Protein AF-A0A380GYW7-F1 (afdb_monomer)

Solvent-accessible surface area (backbone atoms only — not comparable to full-atom values): 17095 Å² total; per-residue (Å²): 117,45,74,49,70,51,64,34,35,37,28,71,47,100,88,40,72,48,75,42,50,50,48,66,70,62,35,40,54,53,39,39,70,76,42,80,70,45,43,61,26,51,52,51,45,45,56,54,40,48,53,44,42,53,50,44,40,65,69,56,67,75,51,85,74,90,47,73,64,68,61,74,30,74,66,47,50,54,54,52,61,71,52,54,45,87,44,32,31,49,62,55,48,55,75,38,41,95,41,73,70,60,46,48,58,57,47,51,48,31,47,79,74,27,42,56,44,78,75,30,43,32,65,52,52,38,52,45,41,45,47,58,74,76,50,48,66,49,46,74,73,42,74,63,35,54,55,50,53,52,54,50,52,37,47,77,72,70,52,87,83,79,76,98,59,59,72,59,30,46,37,62,39,84,88,78,72,39,59,48,26,38,25,38,82,89,43,81,48,76,39,93,68,78,85,84,85,63,60,64,68,56,38,51,70,58,25,39,42,90,94,61,54,50,80,94,55,45,69,76,56,52,75,65,51,90,72,61,55,84,81,92,84,80,91,80,88,70,91,56,74,48,59,90,82,48,51,46,31,32,39,39,50,21,89,52,45,71,58,31,53,54,29,47,78,66,77,38,88,54,97,53,56,60,44,79,47,76,35,61,43,53,80,38,60,88,74,46,79,92,70

Structure (mmCIF, N/CA/C/O backbone):
data_AF-A0A380GYW7-F1
#
_entry.id   AF-A0A380GYW7-F1
#
loop_
_atom_site.group_PDB
_atom_site.id
_atom_site.type_symbol
_atom_site.label_atom_id
_atom_site.label_alt_id
_atom_site.label_comp_id
_atom_site.label_asym_id
_atom_site.label_entity_id
_atom_site.label_seq_id
_atom_site.pdbx_PDB_ins_code
_atom_site.Cartn_x
_atom_site.Cartn_y
_atom_site.Cartn_z
_atom_site.occupancy
_atom_site.B_iso_or_equiv
_atom_site.auth_seq_id
_atom_site.auth_comp_id
_atom_site.auth_asym_id
_atom_site.auth_atom_id
_atom_site.pdbx_PDB_model_num
ATOM 1 N N . MET A 1 1 ? -17.315 5.547 -7.162 1.00 84.81 1 MET A N 1
ATOM 2 C CA . MET A 1 1 ? -16.756 5.117 -5.863 1.00 84.81 1 MET A CA 1
ATOM 3 C C . MET A 1 1 ? -17.681 5.649 -4.793 1.00 84.81 1 MET A C 1
ATOM 5 O O . MET A 1 1 ? -18.200 6.740 -4.993 1.00 84.81 1 MET A O 1
ATOM 9 N N . ASN A 1 2 ? -17.912 4.900 -3.719 1.00 88.00 2 ASN A N 1
ATOM 10 C CA . ASN A 1 2 ? -18.808 5.324 -2.644 1.00 88.00 2 ASN A CA 1
ATOM 11 C C . ASN A 1 2 ? -17.984 5.532 -1.377 1.00 88.00 2 ASN A C 1
ATOM 13 O O . ASN A 1 2 ? -17.264 4.619 -0.975 1.00 88.00 2 ASN A O 1
ATOM 17 N N . GLN A 1 3 ? -18.066 6.716 -0.775 1.00 90.44 3 GLN A N 1
ATOM 18 C CA . GLN A 1 3 ? -17.411 6.974 0.503 1.00 90.44 3 GLN A CA 1
ATOM 19 C C . GLN A 1 3 ? -18.107 6.173 1.605 1.00 90.44 3 GLN A C 1
ATOM 21 O O . GLN A 1 3 ? -19.337 6.087 1.648 1.00 90.44 3 GLN A O 1
ATOM 26 N N . LEU A 1 4 ? -17.317 5.556 2.475 1.00 91.75 4 LEU A N 1
ATOM 27 C CA . LEU A 1 4 ? -17.822 4.830 3.627 1.00 91.75 4 LEU A CA 1
ATOM 28 C C . LEU A 1 4 ? -18.211 5.816 4.728 1.00 91.75 4 LEU A C 1
ATOM 30 O O . LEU A 1 4 ? -17.523 6.804 4.957 1.00 91.75 4 LEU A O 1
ATOM 34 N N . ARG A 1 5 ? -19.289 5.520 5.458 1.00 90.94 5 ARG A N 1
ATOM 35 C CA . ARG A 1 5 ? -19.654 6.283 6.665 1.00 90.94 5 ARG A CA 1
ATOM 36 C C . ARG A 1 5 ? -18.706 6.004 7.837 1.00 90.94 5 ARG A C 1
ATOM 38 O O . ARG A 1 5 ? -18.467 6.876 8.666 1.00 90.94 5 ARG A O 1
ATOM 45 N N . TYR A 1 6 ? -18.191 4.783 7.905 1.00 92.12 6 TYR A N 1
ATOM 46 C CA . TYR A 1 6 ? -17.312 4.308 8.966 1.00 92.12 6 TYR A CA 1
ATOM 47 C C . TYR A 1 6 ? -16.060 3.710 8.345 1.00 92.12 6 TYR A C 1
ATOM 49 O O . TYR A 1 6 ? -16.147 3.015 7.331 1.00 92.12 6 TYR A O 1
ATOM 57 N N . ILE A 1 7 ? -14.923 3.971 8.974 1.00 90.81 7 ILE A N 1
ATOM 58 C CA . ILE A 1 7 ? -13.611 3.559 8.491 1.00 90.81 7 ILE A CA 1
ATOM 59 C C . ILE A 1 7 ? -13.426 2.058 8.734 1.00 90.81 7 ILE A C 1
ATOM 61 O O . ILE A 1 7 ? -13.243 1.289 7.793 1.00 90.81 7 ILE A O 1
ATOM 65 N N . TYR A 1 8 ? -13.561 1.635 9.993 1.00 91.88 8 TYR A N 1
ATOM 66 C CA . TYR A 1 8 ? -13.477 0.243 10.434 1.00 91.88 8 TYR A CA 1
ATOM 67 C C . TYR A 1 8 ? -14.095 0.057 11.828 1.00 91.88 8 TYR A C 1
ATOM 69 O O . TYR A 1 8 ? -14.284 1.021 12.578 1.00 91.88 8 TYR A O 1
ATOM 77 N N . ASP A 1 9 ? -14.373 -1.198 12.187 1.00 94.00 9 ASP A N 1
ATOM 78 C CA . ASP A 1 9 ? -14.587 -1.603 13.581 1.00 94.00 9 ASP A CA 1
ATOM 79 C C . ASP A 1 9 ? -13.256 -2.063 14.197 1.00 94.00 9 ASP A C 1
ATOM 81 O O . ASP A 1 9 ? -12.512 -2.835 13.593 1.00 94.00 9 ASP A O 1
ATOM 85 N N . VAL A 1 10 ? -12.968 -1.609 15.414 1.00 93.81 10 VAL A N 1
ATOM 86 C CA . VAL A 1 10 ? -11.807 -2.013 16.215 1.00 93.81 10 VAL A CA 1
ATOM 87 C C . VAL A 1 10 ? -12.254 -2.824 17.410 1.00 93.81 10 VAL A C 1
ATOM 89 O O . VAL A 1 10 ? -13.182 -2.429 18.110 1.00 93.81 10 VAL A O 1
ATOM 92 N N . TYR A 1 11 ? -11.541 -3.910 17.680 1.00 94.06 11 TYR A N 1
ATOM 93 C CA . TYR A 1 11 ? -11.745 -4.783 18.823 1.00 94.06 11 TYR A CA 1
ATOM 94 C C . TYR A 1 11 ? -10.482 -4.767 19.688 1.00 94.06 11 TYR A C 1
ATOM 96 O O . TYR A 1 11 ? -9.432 -5.255 19.271 1.00 94.06 11 TYR A O 1
ATOM 104 N N . PHE A 1 12 ? -10.579 -4.206 20.893 1.00 90.75 12 PHE A N 1
ATOM 105 C CA . PHE A 1 12 ? -9.506 -4.230 21.901 1.00 90.75 12 PHE A CA 1
ATOM 106 C C . PHE A 1 12 ? -9.585 -5.475 22.802 1.00 90.75 12 PHE A C 1
ATOM 108 O O . PHE A 1 12 ? -8.655 -5.788 23.539 1.00 90.75 12 PHE A O 1
ATOM 115 N N . GLY A 1 13 ? -10.708 -6.189 22.734 1.00 87.75 13 GLY A N 1
ATOM 116 C CA . GLY A 1 13 ? -10.999 -7.421 23.452 1.00 87.75 13 GLY A CA 1
ATOM 117 C C . GLY A 1 13 ? -12.360 -7.971 23.020 1.00 87.75 13 GLY A C 1
ATOM 118 O O . GLY A 1 13 ? -13.074 -7.345 22.239 1.00 87.75 13 GLY A O 1
ATOM 119 N N . LYS A 1 14 ? -12.754 -9.141 23.540 1.00 83.06 14 LYS A N 1
ATOM 120 C CA . LYS A 1 14 ? -13.951 -9.879 23.079 1.00 83.06 14 LYS A CA 1
ATOM 121 C C . LYS A 1 14 ? -15.250 -9.057 23.091 1.00 83.06 14 LYS A C 1
ATOM 123 O O . LYS A 1 14 ? -16.074 -9.221 22.201 1.00 83.06 14 LYS A O 1
ATOM 128 N N . ASN A 1 15 ? -15.414 -8.184 24.084 1.00 85.31 15 ASN A N 1
ATOM 129 C CA . ASN A 1 15 ? -16.600 -7.337 24.257 1.00 85.31 15 ASN A CA 1
ATOM 130 C C . ASN A 1 15 ? -16.248 -5.840 24.247 1.00 85.31 15 ASN A C 1
ATOM 132 O O . ASN A 1 15 ? -17.027 -5.023 24.728 1.00 85.31 15 ASN A O 1
ATOM 136 N N . ASP A 1 16 ? -15.062 -5.487 23.749 1.00 90.31 16 ASP A N 1
ATOM 137 C CA . ASP A 1 16 ? -14.557 -4.116 23.729 1.00 90.31 16 ASP A CA 1
ATOM 138 C C . ASP A 1 16 ? -14.376 -3.689 22.277 1.00 90.31 16 ASP A C 1
ATOM 140 O O . ASP A 1 16 ? -13.343 -3.957 21.655 1.00 90.31 16 ASP A O 1
ATOM 144 N N . LYS A 1 17 ? -15.447 -3.110 21.728 1.00 91.94 17 LYS A N 1
ATOM 145 C CA . LYS A 1 17 ? -15.542 -2.699 20.332 1.00 91.94 17 LYS A CA 1
ATOM 146 C C . LYS A 1 17 ? -15.711 -1.193 20.231 1.00 91.94 17 LYS A C 1
ATOM 148 O O . LYS A 1 17 ? -16.571 -0.618 20.893 1.00 91.94 17 LYS A O 1
ATOM 153 N N . MET A 1 18 ? -14.985 -0.588 19.301 1.00 92.19 18 MET A N 1
ATOM 154 C CA . MET A 1 18 ? -15.166 0.798 18.903 1.00 92.19 18 MET A CA 1
ATOM 155 C C . MET A 1 18 ? -15.333 0.890 17.388 1.00 92.19 18 MET A C 1
ATOM 157 O O . MET A 1 18 ? -14.532 0.355 16.628 1.00 92.19 18 MET A O 1
ATOM 161 N N . ARG A 1 19 ? -16.374 1.592 16.944 1.00 92.94 19 ARG A N 1
ATOM 162 C CA . ARG A 1 19 ? -16.610 1.885 15.530 1.00 92.94 19 ARG A CA 1
ATOM 163 C C . ARG A 1 19 ? -16.037 3.252 15.207 1.00 92.94 19 ARG A C 1
ATOM 165 O O . ARG A 1 19 ? -16.452 4.212 15.839 1.00 92.94 19 ARG A O 1
ATOM 172 N N . VAL A 1 20 ? -15.127 3.353 14.243 1.00 92.25 20 VAL A N 1
ATOM 173 C CA . VAL A 1 20 ? -14.496 4.634 13.889 1.00 92.25 20 VAL A CA 1
ATOM 174 C C . VAL A 1 20 ? -15.299 5.318 12.777 1.00 92.25 20 VAL A C 1
ATOM 176 O O . VAL A 1 20 ? -15.346 4.791 11.661 1.00 92.25 20 VAL A O 1
ATOM 179 N N . PRO A 1 21 ? -15.969 6.453 13.043 1.00 92.50 21 PRO A N 1
ATOM 180 C CA . PRO A 1 21 ? -16.722 7.188 12.038 1.00 92.50 21 PRO A CA 1
ATOM 181 C C . PRO A 1 21 ? -15.811 8.070 11.189 1.00 92.50 21 PRO A C 1
ATOM 183 O O . PRO A 1 21 ? -14.737 8.485 11.617 1.00 92.50 21 PRO A O 1
ATOM 186 N N . MET A 1 22 ? -16.287 8.376 9.984 1.00 89.38 22 MET A N 1
ATOM 187 C CA . MET A 1 22 ? -15.716 9.430 9.145 1.00 89.38 22 MET A CA 1
ATOM 188 C C . MET A 1 22 ? -16.147 10.831 9.585 1.00 89.38 22 MET A C 1
ATOM 190 O O . MET A 1 22 ? -15.455 11.808 9.312 1.00 89.38 22 MET A O 1
ATOM 194 N N . ASP A 1 23 ? -17.315 10.944 10.217 1.00 90.62 23 ASP A N 1
ATOM 195 C CA . ASP A 1 23 ? -17.838 12.224 10.674 1.00 90.62 23 ASP A CA 1
ATOM 196 C C . ASP A 1 23 ? -17.055 12.719 11.897 1.00 90.62 23 ASP A C 1
ATOM 198 O O . ASP A 1 23 ? -16.932 12.011 12.898 1.00 90.62 23 ASP A O 1
ATOM 202 N N . LEU A 1 24 ? -16.522 13.941 11.818 1.00 86.69 24 LEU A N 1
ATOM 203 C CA . LEU A 1 24 ? -15.674 14.505 12.871 1.00 86.69 24 LEU A CA 1
ATOM 204 C C . LEU A 1 24 ? -16.437 14.768 14.175 1.00 86.69 24 LEU A C 1
ATOM 206 O O . LEU A 1 24 ? -15.828 14.703 15.243 1.00 86.69 24 LEU A O 1
ATOM 210 N N . ALA A 1 25 ? -17.742 15.051 14.114 1.00 90.31 25 ALA A N 1
ATOM 211 C CA . ALA A 1 25 ? -18.548 15.267 15.311 1.00 90.31 25 ALA A CA 1
ATOM 212 C C . ALA A 1 25 ? -18.852 13.935 16.013 1.00 90.31 25 ALA A C 1
ATOM 214 O O . ALA A 1 25 ? -18.720 13.847 17.235 1.00 90.31 25 ALA A O 1
ATOM 215 N N . GLU A 1 26 ? -19.181 12.879 15.258 1.00 93.12 26 GLU A N 1
ATOM 216 C CA . GLU A 1 26 ? -19.281 11.514 15.796 1.00 93.12 26 GLU A CA 1
ATOM 217 C C . GLU A 1 26 ? -17.923 11.050 16.363 1.00 93.12 26 GLU A C 1
ATOM 219 O O . GLU A 1 26 ? -17.866 10.478 17.454 1.00 93.12 26 GLU A O 1
ATOM 224 N N . LEU A 1 27 ? -16.813 11.339 15.669 1.00 91.19 27 LEU A N 1
ATOM 225 C CA . LEU A 1 27 ? -15.467 10.978 16.121 1.00 91.19 27 LEU A CA 1
ATOM 226 C C . LEU A 1 27 ? -15.107 11.678 17.433 1.00 91.19 27 LEU A C 1
ATOM 228 O O . LEU A 1 27 ? -14.613 11.030 18.351 1.00 91.19 27 LEU A O 1
ATOM 232 N N . GLN A 1 28 ? -15.395 12.977 17.548 1.00 91.94 28 GLN A N 1
ATOM 233 C CA . GLN A 1 28 ? -15.217 13.730 18.789 1.00 91.94 28 GLN A CA 1
ATOM 234 C C . GLN A 1 28 ? -15.969 13.071 19.951 1.00 91.94 28 GLN A C 1
ATOM 236 O O . GLN A 1 28 ? -15.390 12.875 21.016 1.00 91.94 28 GLN A O 1
ATOM 241 N N . GLN A 1 29 ? -17.239 12.703 19.762 1.00 93.25 29 GLN A N 1
ATOM 242 C CA . GLN A 1 29 ? -18.026 12.056 20.818 1.00 93.25 29 GLN A CA 1
ATOM 243 C C . GLN A 1 29 ? -17.393 10.738 21.276 1.00 93.25 29 GLN A C 1
ATOM 245 O O . GLN A 1 29 ? -17.353 10.455 22.472 1.00 93.25 29 GLN A O 1
ATOM 250 N N . ILE A 1 30 ? -16.861 9.952 20.338 1.00 91.94 30 ILE A N 1
ATOM 251 C CA . ILE A 1 30 ? -16.177 8.696 20.652 1.00 91.94 30 ILE A CA 1
ATOM 252 C C . ILE A 1 30 ? -14.877 8.950 21.414 1.00 91.94 30 ILE A C 1
ATOM 254 O O . ILE A 1 30 ? -14.640 8.288 22.423 1.00 91.94 30 ILE A O 1
ATOM 258 N N . LEU A 1 31 ? -14.063 9.916 20.984 1.00 92.19 31 LEU A N 1
ATOM 259 C CA . LEU A 1 31 ? -12.813 10.263 21.665 1.00 92.19 31 LEU A CA 1
ATOM 260 C C . LEU A 1 31 ? -13.072 10.726 23.105 1.00 92.19 31 LEU A C 1
ATOM 262 O O . LEU A 1 31 ? -12.463 10.186 24.024 1.00 92.19 31 LEU A O 1
ATOM 266 N N . GLU A 1 32 ? -14.031 11.633 23.317 1.00 92.62 32 GLU A N 1
ATOM 267 C CA . GLU A 1 32 ? -14.414 12.096 24.662 1.00 92.62 32 GLU A CA 1
ATOM 268 C C . GLU A 1 32 ? -15.025 10.983 25.529 1.00 92.62 32 GLU A C 1
ATOM 270 O O . GLU A 1 32 ? -14.923 11.026 26.754 1.00 92.62 32 GLU A O 1
ATOM 275 N N . SER A 1 33 ? -15.657 9.973 24.917 1.00 91.44 33 SER A N 1
ATOM 276 C CA . SER A 1 33 ? -16.177 8.807 25.647 1.00 91.44 33 SER A CA 1
ATOM 277 C C . SER A 1 33 ? -15.082 7.847 26.122 1.00 91.44 33 SER A C 1
ATOM 279 O O . SER A 1 33 ? -15.305 7.099 27.074 1.00 91.44 33 SER A O 1
ATOM 281 N N . ILE A 1 34 ? -13.912 7.855 25.469 1.00 90.38 34 ILE A N 1
ATOM 282 C CA . ILE A 1 34 ? -12.739 7.088 25.905 1.00 90.38 34 ILE A CA 1
ATOM 283 C C . ILE A 1 34 ? -12.085 7.798 27.086 1.00 90.38 34 ILE A C 1
ATOM 285 O O . ILE A 1 34 ? -11.858 7.179 28.125 1.00 90.38 34 ILE A O 1
ATOM 289 N N . GLU A 1 35 ? -11.780 9.082 26.914 1.00 90.19 35 GLU A N 1
ATOM 290 C CA . GLU A 1 35 ? -11.173 9.926 27.933 1.00 90.19 35 GLU A CA 1
ATOM 291 C C . GLU A 1 35 ? -11.500 11.400 27.655 1.00 90.19 35 GLU A C 1
ATOM 293 O O . GLU A 1 35 ? -11.408 11.888 26.527 1.00 90.19 35 GLU A O 1
ATOM 298 N N . LEU A 1 36 ? -11.905 12.119 28.704 1.00 88.50 36 LEU A N 1
ATOM 299 C CA . LEU A 1 36 ? -12.290 13.522 28.585 1.00 88.50 36 LEU A CA 1
ATOM 300 C C . LEU A 1 36 ? -11.080 14.391 28.221 1.00 88.50 36 LEU A C 1
ATOM 302 O O . LEU A 1 36 ? -10.036 14.331 28.866 1.00 88.50 36 LEU A O 1
ATOM 306 N N . GLY A 1 37 ? -11.250 15.256 27.224 1.00 85.56 37 GLY A N 1
ATOM 307 C CA . GLY A 1 37 ? -10.230 16.187 26.747 1.00 85.56 37 GLY A CA 1
ATOM 308 C C . GLY A 1 37 ? -9.314 15.628 25.657 1.00 85.56 37 GLY A C 1
ATOM 309 O O . GLY A 1 37 ? -8.511 16.386 25.099 1.00 85.56 37 GLY A O 1
ATOM 310 N N . THR A 1 38 ? -9.435 14.348 25.284 1.00 88.12 38 THR A N 1
ATOM 311 C CA . THR A 1 38 ? -8.549 13.760 24.271 1.00 88.12 38 THR A CA 1
ATOM 312 C C . THR A 1 38 ? -8.800 14.294 22.861 1.00 88.12 38 THR A C 1
ATOM 314 O O . THR A 1 38 ? -7.878 14.303 22.039 1.00 88.12 38 THR A O 1
ATOM 317 N N . THR A 1 39 ? -9.993 14.829 22.570 1.00 90.94 39 THR A N 1
ATOM 318 C CA . THR A 1 39 ? -10.280 15.435 21.258 1.00 90.94 39 THR A CA 1
ATOM 319 C C . THR A 1 39 ? -9.291 16.542 20.924 1.00 90.94 39 THR A C 1
ATOM 321 O O . THR A 1 39 ? -8.828 16.631 19.788 1.00 90.94 39 THR A O 1
ATOM 324 N N . HIS A 1 40 ? -8.921 17.376 21.900 1.00 90.38 40 HIS A N 1
ATOM 325 C CA . HIS A 1 40 ? -7.986 18.473 21.659 1.00 90.38 40 HIS A CA 1
ATOM 326 C C . HIS A 1 40 ? -6.619 17.958 21.190 1.00 90.38 40 HIS A C 1
ATOM 328 O O . HIS A 1 40 ? -6.074 18.455 20.201 1.00 90.38 40 HIS A O 1
ATOM 334 N N . GLY A 1 41 ? -6.077 16.949 21.879 1.00 90.00 41 GLY A N 1
ATOM 335 C CA . GLY A 1 41 ? -4.806 16.318 21.523 1.00 90.00 41 GLY A CA 1
ATOM 336 C C . GLY A 1 41 ? -4.855 15.687 20.134 1.00 90.00 41 GLY A C 1
ATOM 337 O O . GLY A 1 41 ? -4.016 15.977 19.281 1.00 90.00 41 GLY A O 1
ATOM 338 N N . PHE A 1 42 ? -5.908 14.917 19.864 1.00 89.62 42 PHE A N 1
ATOM 339 C CA . PHE A 1 42 ? -6.114 14.251 18.581 1.00 89.62 42 PHE A CA 1
ATOM 340 C C . PHE A 1 42 ? -6.248 15.233 17.405 1.00 89.62 42 PHE A C 1
ATOM 342 O O . PHE A 1 42 ? -5.593 15.077 16.375 1.00 89.62 42 PHE A O 1
ATOM 349 N N . MET A 1 43 ? -7.045 16.293 17.556 1.00 90.38 43 MET A N 1
ATOM 350 C CA . MET A 1 43 ? -7.210 17.315 16.515 1.00 90.38 43 MET A CA 1
ATOM 351 C C . MET A 1 43 ? -5.934 18.140 16.311 1.00 90.38 43 MET A C 1
ATOM 353 O O . MET A 1 43 ? -5.612 18.522 15.182 1.00 90.38 43 MET A O 1
ATOM 357 N N . SER A 1 44 ? -5.176 18.385 17.384 1.00 90.19 44 SER A N 1
ATOM 358 C CA . SER A 1 44 ? -3.867 19.041 17.302 1.00 90.19 44 SER A CA 1
ATOM 359 C C . SER A 1 44 ? -2.869 18.193 16.514 1.00 90.19 44 SER A C 1
ATOM 361 O O . SER A 1 44 ? -2.176 18.730 15.647 1.00 90.19 44 SER A O 1
ATOM 363 N N . PHE A 1 45 ? -2.855 16.877 16.750 1.00 88.62 45 PHE A N 1
ATOM 364 C CA . PHE A 1 45 ? -2.069 15.920 15.974 1.00 88.62 45 PHE A CA 1
ATOM 365 C C . PHE A 1 45 ? -2.446 15.967 14.488 1.00 88.62 45 PHE A C 1
ATOM 367 O O . PHE A 1 45 ? -1.581 16.210 13.649 1.00 88.62 45 PHE A O 1
ATOM 374 N N . LEU A 1 46 ? -3.735 15.828 14.150 1.00 88.94 46 LEU A N 1
ATOM 375 C CA . LEU A 1 46 ? -4.191 15.873 12.754 1.00 88.94 46 LEU A CA 1
ATOM 376 C C . LEU A 1 46 ? -3.817 17.188 12.063 1.00 88.94 46 LEU A C 1
ATOM 378 O O . LEU A 1 46 ? -3.356 17.181 10.924 1.00 88.94 46 LEU A O 1
ATOM 382 N N . THR A 1 47 ? -3.960 18.314 12.763 1.00 89.81 47 THR A N 1
ATOM 383 C CA . THR A 1 47 ? -3.617 19.638 12.229 1.00 89.81 47 THR A CA 1
ATOM 384 C C . THR A 1 47 ? -2.122 19.768 11.939 1.00 89.81 47 THR A C 1
ATOM 386 O O . THR A 1 47 ? -1.738 20.343 10.919 1.00 89.81 47 THR A O 1
ATOM 389 N N . ASP A 1 48 ? -1.260 19.265 12.825 1.00 88.31 48 ASP A N 1
ATOM 390 C CA . ASP A 1 48 ? 0.190 19.313 12.624 1.00 88.31 48 ASP A CA 1
ATOM 391 C C . ASP A 1 48 ? 0.628 18.401 11.471 1.00 88.31 48 ASP A C 1
ATOM 393 O O . ASP A 1 48 ? 1.334 18.829 10.554 1.00 88.31 48 ASP A O 1
ATOM 397 N N . VAL A 1 49 ? 0.101 17.175 11.435 1.00 87.88 49 VAL A N 1
ATOM 398 C CA . VAL A 1 49 ? 0.337 16.223 10.344 1.00 87.88 49 VAL A CA 1
ATOM 399 C C . VAL A 1 49 ? -0.173 16.763 9.004 1.00 87.88 49 VAL A C 1
ATOM 401 O O . VAL A 1 49 ? 0.502 16.604 7.986 1.00 87.88 49 VAL A O 1
ATOM 404 N N . TYR A 1 50 ? -1.307 17.469 8.979 1.00 90.00 50 TYR A N 1
ATOM 405 C CA . TYR A 1 50 ? -1.819 18.112 7.767 1.00 90.00 50 TYR A CA 1
ATOM 406 C C . TYR A 1 50 ? -0.855 19.179 7.226 1.00 90.00 50 TYR A C 1
ATOM 408 O O . TYR A 1 50 ? -0.612 19.249 6.020 1.00 90.00 50 TYR A O 1
ATOM 416 N N . LYS A 1 51 ? -0.226 19.978 8.099 1.00 88.31 51 LYS A N 1
ATOM 417 C CA . LYS A 1 51 ? 0.815 20.935 7.676 1.00 88.31 51 LYS A CA 1
ATOM 418 C C . LYS A 1 51 ? 2.016 20.215 7.066 1.00 88.31 51 LYS A C 1
ATOM 420 O O . LYS A 1 51 ? 2.537 20.660 6.041 1.00 88.31 51 LYS A O 1
ATOM 425 N N . HIS A 1 52 ? 2.443 19.100 7.662 1.00 86.69 52 HIS A N 1
ATOM 426 C CA . HIS A 1 52 ? 3.507 18.270 7.094 1.00 86.69 52 HIS A CA 1
ATOM 427 C C . HIS A 1 52 ? 3.114 17.692 5.731 1.00 86.69 52 HIS A C 1
ATOM 429 O O . HIS A 1 52 ? 3.935 17.691 4.811 1.00 86.69 52 HIS A O 1
ATOM 435 N N . TYR A 1 53 ? 1.862 17.265 5.570 1.00 89.00 53 TYR A N 1
ATOM 436 C CA . TYR A 1 53 ? 1.325 16.804 4.295 1.00 89.00 53 TYR A CA 1
ATOM 437 C C . TYR A 1 53 ? 1.345 17.901 3.228 1.00 89.00 53 TYR A C 1
ATOM 439 O O . TYR A 1 53 ? 1.871 17.659 2.148 1.00 89.00 53 TYR A O 1
ATOM 447 N N . GLU A 1 54 ? 0.869 19.112 3.521 1.00 90.25 54 GLU A N 1
ATOM 448 C CA . GLU A 1 54 ? 0.885 20.236 2.571 1.00 90.25 54 GLU A CA 1
ATOM 449 C C . GLU A 1 54 ? 2.309 20.579 2.110 1.00 90.25 54 GLU A C 1
ATOM 451 O O . GLU A 1 54 ? 2.565 20.744 0.915 1.00 90.25 54 GLU A O 1
ATOM 456 N N . ILE A 1 55 ? 3.265 20.620 3.046 1.00 86.69 55 ILE A N 1
ATOM 457 C CA . ILE A 1 55 ? 4.680 20.841 2.721 1.00 86.69 55 ILE A CA 1
ATOM 458 C C . ILE A 1 55 ? 5.206 19.702 1.840 1.00 86.69 55 ILE A C 1
ATOM 460 O O . ILE A 1 55 ? 5.841 19.956 0.816 1.00 86.69 55 ILE A O 1
ATOM 464 N N . THR A 1 56 ? 4.929 18.453 2.218 1.00 86.19 56 THR A N 1
ATOM 465 C CA . THR A 1 56 ? 5.342 17.261 1.464 1.00 86.19 56 THR A CA 1
ATOM 466 C C . THR A 1 56 ? 4.773 17.283 0.049 1.00 86.19 56 THR A C 1
ATOM 468 O O . THR A 1 56 ? 5.508 17.115 -0.923 1.00 86.19 56 THR A O 1
ATOM 471 N N . ARG A 1 57 ? 3.479 17.567 -0.089 1.00 87.88 57 ARG A N 1
ATOM 472 C CA . ARG A 1 57 ? 2.787 17.619 -1.371 1.00 87.88 57 ARG A CA 1
ATOM 473 C C . ARG A 1 57 ? 3.383 18.689 -2.282 1.00 87.88 57 ARG A C 1
ATOM 475 O O . ARG A 1 57 ? 3.879 18.360 -3.355 1.00 87.88 57 ARG A O 1
ATOM 482 N N . TYR A 1 58 ? 3.414 19.940 -1.825 1.00 86.69 58 TYR A N 1
ATOM 483 C CA . TYR A 1 58 ? 3.803 21.080 -2.658 1.00 86.69 58 TYR A CA 1
ATOM 484 C C . TYR A 1 58 ? 5.303 21.108 -2.986 1.00 86.69 58 TYR A C 1
ATOM 486 O O . TYR A 1 58 ? 5.706 21.426 -4.106 1.00 86.69 58 TYR A O 1
ATOM 494 N N . TYR A 1 59 ? 6.161 20.789 -2.012 1.00 83.50 59 TYR A N 1
ATOM 495 C CA . TYR A 1 59 ? 7.611 20.912 -2.189 1.00 83.50 59 TYR A CA 1
ATOM 496 C C . TYR A 1 59 ? 8.288 19.625 -2.662 1.00 83.50 59 TYR A C 1
ATOM 498 O O . TYR A 1 59 ? 9.416 19.714 -3.165 1.00 83.50 59 TYR A O 1
ATOM 506 N N . PHE A 1 60 ? 7.628 18.468 -2.526 1.00 84.00 60 PHE A N 1
ATOM 507 C CA . PHE A 1 60 ? 8.231 17.174 -2.843 1.00 84.00 60 PHE A CA 1
ATOM 508 C C . PHE A 1 60 ? 7.431 16.307 -3.826 1.00 84.00 60 PHE A C 1
ATOM 510 O O . PHE A 1 60 ? 8.028 15.793 -4.766 1.00 84.00 60 PHE A O 1
ATOM 517 N N . LEU A 1 61 ? 6.113 16.147 -3.665 1.00 85.69 61 LEU A N 1
ATOM 518 C CA . LEU A 1 61 ? 5.334 15.2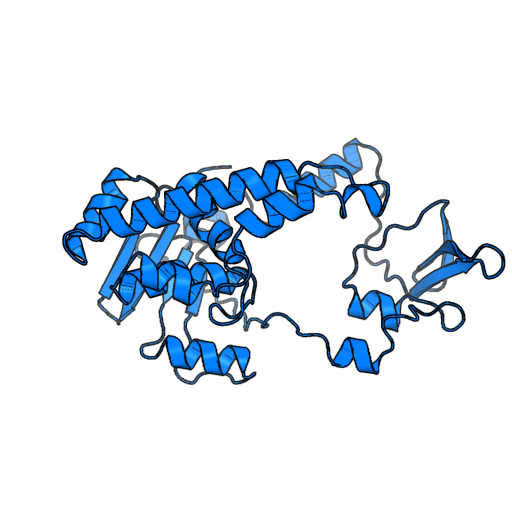22 -4.509 1.00 85.69 61 LEU A CA 1
ATOM 519 C C . LEU A 1 61 ? 4.920 15.824 -5.858 1.00 85.69 61 LEU A C 1
ATOM 521 O O . LEU A 1 61 ? 5.024 15.164 -6.885 1.00 85.69 61 LEU A O 1
ATOM 525 N N . GLU A 1 62 ? 4.476 17.080 -5.875 1.00 87.25 62 GLU A N 1
ATOM 526 C CA . GLU A 1 62 ? 3.972 17.748 -7.087 1.00 87.25 62 GLU A CA 1
ATOM 527 C C . GLU A 1 62 ? 5.090 18.362 -7.946 1.00 87.25 62 GLU A C 1
ATOM 529 O O . GLU A 1 62 ? 4.839 18.947 -9.003 1.00 87.25 62 GLU A O 1
ATOM 534 N N . ARG A 1 63 ? 6.356 18.235 -7.523 1.00 83.88 63 ARG A N 1
ATOM 535 C CA . ARG A 1 63 ? 7.498 18.768 -8.271 1.00 83.88 63 ARG A CA 1
ATOM 536 C C . ARG A 1 63 ? 8.055 17.732 -9.236 1.00 83.88 63 ARG A C 1
ATOM 538 O O . ARG A 1 63 ? 8.323 16.588 -8.891 1.00 83.88 63 ARG A O 1
ATOM 545 N N . THR A 1 64 ? 8.326 18.177 -10.458 1.00 83.19 64 THR A N 1
ATOM 546 C CA . THR A 1 64 ? 9.087 17.380 -11.423 1.00 83.19 64 THR A CA 1
ATOM 547 C C . THR A 1 64 ? 10.582 17.540 -11.165 1.00 83.19 64 THR A C 1
ATOM 549 O O . THR A 1 64 ? 11.107 18.650 -11.233 1.00 83.19 64 THR A O 1
ATOM 552 N N . TYR A 1 65 ? 11.281 16.429 -10.951 1.00 83.06 65 TYR A N 1
ATOM 553 C CA . TYR A 1 65 ? 12.737 16.403 -10.826 1.00 83.06 65 TYR A CA 1
ATOM 554 C C . TYR A 1 65 ? 13.366 16.000 -12.157 1.00 83.06 65 TYR A C 1
ATOM 556 O O . TYR A 1 65 ? 13.238 14.856 -12.589 1.00 83.06 65 TYR A O 1
ATOM 564 N N . ARG A 1 66 ? 14.048 16.933 -12.828 1.00 82.12 66 ARG A N 1
ATOM 565 C CA . ARG A 1 66 ? 14.777 16.651 -14.079 1.00 82.12 66 ARG A CA 1
ATOM 566 C C . ARG A 1 66 ? 16.282 16.567 -13.854 1.00 82.12 66 ARG A C 1
ATOM 568 O O . ARG A 1 66 ? 16.986 15.933 -14.636 1.00 82.12 66 ARG A O 1
ATOM 575 N N . LYS A 1 67 ? 16.783 17.210 -12.798 1.00 83.56 67 LYS A N 1
ATOM 576 C CA . LYS A 1 67 ? 18.194 17.233 -12.405 1.00 83.56 67 LYS A CA 1
ATOM 577 C C . LYS A 1 67 ? 18.334 16.988 -10.899 1.00 83.56 67 LYS A C 1
ATOM 579 O O . LYS A 1 67 ? 17.450 17.382 -10.142 1.00 83.56 67 LYS A O 1
ATOM 584 N N . PRO A 1 68 ? 19.467 16.438 -10.421 1.00 76.94 68 PRO A N 1
ATOM 585 C CA . PRO A 1 68 ? 19.720 16.292 -8.984 1.00 76.94 68 PRO A CA 1
ATOM 586 C C . PRO A 1 68 ? 19.630 17.615 -8.205 1.00 76.94 68 PRO A C 1
ATOM 588 O O . PRO A 1 68 ? 19.184 17.632 -7.061 1.00 76.94 68 PRO A O 1
ATOM 591 N N . SER A 1 69 ? 19.993 18.737 -8.836 1.00 80.50 69 SER A N 1
ATOM 592 C CA . SER A 1 69 ? 19.869 20.085 -8.263 1.00 80.50 69 SER A CA 1
ATOM 593 C C . SER A 1 69 ? 18.427 20.495 -7.962 1.00 80.50 69 SER A C 1
ATOM 595 O O . SER A 1 69 ? 18.204 21.322 -7.085 1.00 80.50 69 SER A O 1
ATOM 597 N N . ASP A 1 70 ? 17.448 19.921 -8.665 1.00 78.75 70 ASP A N 1
ATOM 598 C CA . ASP A 1 70 ? 16.032 20.215 -8.437 1.00 78.75 70 ASP A CA 1
ATOM 599 C C . ASP A 1 70 ? 15.575 19.629 -7.093 1.00 78.75 70 ASP A C 1
ATOM 601 O O . ASP A 1 70 ? 14.691 20.185 -6.445 1.00 78.75 70 ASP A O 1
ATOM 605 N N . PHE A 1 71 ? 16.221 18.544 -6.649 1.00 74.69 71 PHE A N 1
ATOM 606 C CA . PHE A 1 71 ? 15.987 17.911 -5.353 1.00 74.69 71 PHE A CA 1
ATOM 607 C C . PHE A 1 71 ? 16.827 18.556 -4.240 1.00 74.69 71 PHE A C 1
ATOM 609 O O . PHE A 1 71 ? 16.296 18.943 -3.202 1.00 74.69 71 PHE A O 1
ATOM 616 N N . PHE A 1 72 ? 18.130 18.748 -4.469 1.00 76.38 72 PHE A N 1
ATOM 617 C CA . PHE A 1 72 ? 19.060 19.324 -3.489 1.00 76.38 72 PHE A CA 1
ATOM 618 C C . PHE A 1 72 ? 19.156 20.853 -3.591 1.00 76.38 72 PHE A C 1
ATOM 620 O O . PHE A 1 72 ? 20.243 21.411 -3.743 1.00 76.38 72 PHE A O 1
ATOM 627 N N . ASN A 1 73 ? 18.018 21.544 -3.524 1.00 80.50 73 ASN A N 1
ATOM 628 C CA . ASN A 1 73 ? 17.980 23.006 -3.494 1.00 80.50 73 ASN A CA 1
ATOM 629 C C . ASN A 1 73 ? 17.765 23.533 -2.059 1.00 80.50 73 ASN A C 1
ATOM 631 O O . ASN A 1 73 ? 17.261 22.827 -1.183 1.00 80.50 73 ASN A O 1
ATOM 635 N N . PHE A 1 74 ? 18.132 24.795 -1.824 1.00 80.94 74 PHE A N 1
ATOM 636 C CA . PHE A 1 74 ? 18.037 25.436 -0.506 1.00 80.94 74 PHE A CA 1
ATOM 637 C C . PHE A 1 74 ? 16.608 25.434 0.058 1.00 80.94 74 PHE A C 1
ATOM 639 O O . PHE A 1 74 ? 16.406 25.196 1.247 1.00 80.94 74 PHE A O 1
ATOM 646 N N . THR A 1 75 ? 15.602 25.632 -0.796 1.00 79.69 75 THR A N 1
ATOM 647 C CA . THR A 1 75 ? 14.190 25.593 -0.402 1.00 79.69 75 THR A CA 1
ATOM 648 C C . THR A 1 75 ? 13.780 24.197 0.064 1.00 79.69 75 THR A C 1
ATOM 650 O O . THR A 1 75 ? 13.198 24.071 1.135 1.00 79.69 75 THR A O 1
ATOM 653 N N . SER A 1 76 ? 14.122 23.145 -0.679 1.00 78.06 76 SER A N 1
ATOM 654 C CA . SER A 1 76 ? 13.853 21.750 -0.314 1.00 78.06 76 SER A CA 1
ATOM 655 C C . SER A 1 76 ? 14.579 21.353 0.971 1.00 78.06 76 SER A C 1
ATOM 657 O O . SER A 1 76 ? 13.999 20.647 1.788 1.00 78.06 76 SER A O 1
ATOM 659 N N . LEU A 1 77 ? 15.793 21.863 1.210 1.00 79.75 77 LEU A N 1
ATOM 660 C CA . LEU A 1 77 ? 16.514 21.639 2.465 1.00 79.75 77 LEU A CA 1
ATOM 661 C C . LEU A 1 77 ? 15.804 22.300 3.661 1.00 79.75 77 LEU A C 1
ATOM 663 O O . LEU A 1 77 ? 15.588 21.651 4.682 1.00 79.75 77 LEU A O 1
ATOM 667 N N . ILE A 1 78 ? 15.394 23.569 3.528 1.00 81.00 78 ILE A N 1
ATOM 668 C CA . ILE A 1 78 ? 14.653 24.290 4.578 1.00 81.00 78 ILE A CA 1
ATOM 669 C C . ILE A 1 78 ? 13.320 23.606 4.871 1.00 81.00 78 ILE A C 1
ATOM 671 O O . ILE A 1 78 ? 12.961 23.418 6.032 1.00 81.00 78 ILE A O 1
ATOM 675 N N . GLN A 1 79 ? 12.565 23.257 3.830 1.00 80.25 79 GLN A N 1
ATOM 676 C CA . GLN A 1 79 ? 11.261 22.619 3.995 1.00 80.25 79 GLN A CA 1
ATOM 677 C C . GLN A 1 79 ? 11.412 21.196 4.542 1.00 80.25 79 GLN A C 1
ATOM 679 O O . GLN A 1 79 ? 10.647 20.804 5.415 1.00 80.25 79 GLN A O 1
ATOM 684 N N . GLY A 1 80 ? 12.457 20.469 4.136 1.00 77.06 80 GLY A N 1
ATOM 685 C CA . GLY A 1 80 ? 12.822 19.178 4.718 1.00 77.06 80 GLY A CA 1
ATOM 686 C C . GLY A 1 80 ? 13.134 19.275 6.212 1.00 77.06 80 GLY A C 1
ATOM 687 O O . GLY A 1 80 ? 12.641 18.472 6.996 1.00 77.06 80 GLY A O 1
ATOM 688 N N . ALA A 1 81 ? 13.868 20.308 6.638 1.00 75.31 81 ALA A N 1
ATOM 689 C CA . ALA A 1 81 ? 14.136 20.547 8.056 1.00 75.31 81 ALA A CA 1
ATOM 690 C C . ALA A 1 81 ? 12.855 20.858 8.858 1.00 75.31 81 ALA A C 1
ATOM 692 O O . ALA A 1 81 ? 12.728 20.434 10.007 1.00 75.31 81 ALA A O 1
ATOM 693 N N . LYS A 1 82 ? 11.881 21.558 8.256 1.00 73.75 82 LYS A N 1
ATOM 694 C CA . LYS A 1 82 ? 10.585 21.862 8.891 1.00 73.75 82 LYS A CA 1
ATOM 695 C C . LYS A 1 82 ? 9.703 20.638 9.109 1.00 73.75 82 LYS A C 1
ATOM 697 O O . LYS A 1 82 ? 8.893 20.664 10.025 1.00 73.75 82 LYS A O 1
ATOM 702 N N . LEU A 1 83 ? 9.875 19.585 8.313 1.00 68.94 83 LEU A N 1
ATOM 703 C CA . LEU A 1 83 ? 9.099 18.350 8.437 1.00 68.94 83 LEU A CA 1
ATOM 704 C C . LEU A 1 83 ? 9.463 17.524 9.686 1.00 68.94 83 LEU A C 1
ATOM 706 O O . LEU A 1 83 ? 8.810 16.516 9.936 1.00 68.94 83 LEU A O 1
ATOM 710 N N . LYS A 1 84 ? 10.504 17.909 10.455 1.00 64.62 84 LYS A N 1
ATOM 711 C CA . LYS A 1 84 ? 10.964 17.212 11.679 1.00 64.62 84 LYS A CA 1
ATOM 712 C C . LYS A 1 84 ? 10.961 15.679 11.527 1.00 64.62 84 LYS A C 1
ATOM 714 O O . LYS A 1 84 ? 10.613 14.940 12.446 1.00 64.62 84 LYS A O 1
ATOM 719 N N . THR A 1 85 ? 11.376 15.199 10.356 1.00 60.09 85 THR A N 1
ATOM 720 C CA . THR A 1 85 ? 11.254 13.796 9.915 1.00 60.09 85 THR A CA 1
ATOM 721 C C . THR A 1 85 ? 12.121 12.819 10.706 1.00 60.09 85 THR A C 1
ATOM 723 O O . THR A 1 85 ? 12.079 11.621 10.451 1.00 60.09 85 THR A O 1
ATOM 726 N N . LEU A 1 86 ? 12.962 13.341 11.604 1.00 54.03 86 LEU A N 1
ATOM 727 C CA . LEU A 1 86 ? 13.931 12.594 12.401 1.00 5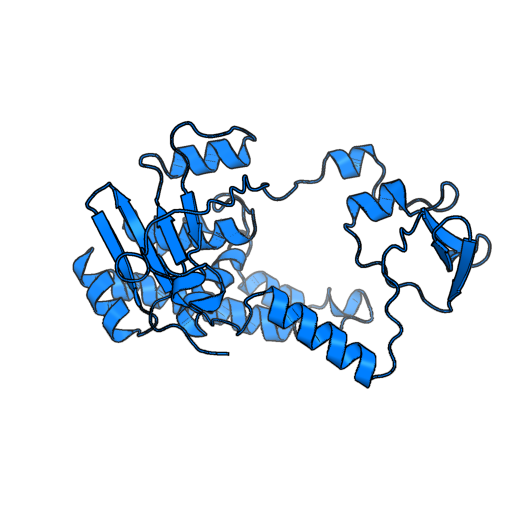4.03 86 LEU A CA 1
ATOM 728 C C . LEU A 1 86 ? 13.346 12.056 13.714 1.00 54.03 86 LEU A C 1
ATOM 730 O O . LEU A 1 86 ? 14.004 11.255 14.369 1.00 54.03 86 LEU A O 1
ATOM 734 N N . ASN A 1 87 ? 12.142 12.489 14.101 1.00 59.44 87 ASN A N 1
ATOM 735 C CA . ASN A 1 87 ? 11.453 11.933 15.262 1.00 59.44 87 ASN A CA 1
ATOM 736 C C . ASN A 1 87 ? 10.609 10.722 14.840 1.00 59.44 87 ASN A C 1
ATOM 738 O O . ASN A 1 87 ? 10.013 10.716 13.760 1.00 59.44 87 ASN A O 1
ATOM 742 N N . ASN A 1 88 ? 10.545 9.715 15.710 1.00 67.19 88 ASN A N 1
ATOM 743 C CA . ASN A 1 88 ? 9.765 8.501 15.476 1.00 67.19 88 ASN A CA 1
ATOM 744 C C . ASN A 1 88 ? 8.265 8.799 15.573 1.00 67.19 88 ASN A C 1
ATOM 746 O O . ASN A 1 88 ? 7.845 9.646 16.367 1.00 67.19 88 ASN A O 1
ATOM 750 N N . ALA A 1 89 ? 7.457 8.089 14.789 1.00 69.88 89 ALA A N 1
ATOM 751 C CA . ALA A 1 89 ? 6.022 8.335 14.732 1.00 69.88 89 ALA A CA 1
ATOM 752 C C . ALA A 1 89 ? 5.303 8.050 16.064 1.00 69.88 89 ALA A C 1
ATOM 754 O O . ALA A 1 89 ? 4.437 8.832 16.448 1.00 69.88 89 ALA A O 1
ATOM 755 N N . ASP A 1 90 ? 5.722 7.022 16.811 1.00 69.00 90 ASP A N 1
ATOM 756 C CA . ASP A 1 90 ? 5.199 6.753 18.163 1.00 69.00 90 ASP A CA 1
ATOM 757 C C . ASP A 1 90 ? 5.425 7.937 19.111 1.00 69.00 90 ASP A C 1
ATOM 759 O O . ASP A 1 90 ? 4.499 8.392 19.771 1.00 69.00 90 ASP A O 1
ATOM 763 N N . TYR A 1 91 ? 6.633 8.513 19.111 1.00 73.12 91 TYR A N 1
ATOM 764 C CA . TYR A 1 91 ? 6.946 9.672 19.954 1.00 73.12 91 TYR A CA 1
ATOM 765 C C . TYR A 1 91 ? 6.105 10.899 19.582 1.00 73.12 91 TYR A C 1
ATOM 767 O O . TYR A 1 91 ? 5.715 11.677 20.452 1.00 73.12 91 TYR A O 1
ATOM 775 N N . LEU A 1 92 ? 5.822 11.084 18.286 1.00 77.00 92 LEU A N 1
ATOM 776 C CA . LEU A 1 92 ? 4.928 12.147 17.845 1.00 77.00 92 LEU A CA 1
ATOM 777 C C . LEU A 1 92 ? 3.530 11.927 18.426 1.00 77.00 92 LEU A C 1
ATOM 779 O O . LEU A 1 92 ? 3.001 12.841 19.045 1.00 77.00 92 LEU A O 1
ATOM 783 N N . ILE A 1 93 ? 2.960 10.731 18.280 1.00 81.81 93 ILE A N 1
ATOM 784 C CA . ILE A 1 93 ? 1.620 10.418 18.792 1.00 81.81 93 ILE A CA 1
ATOM 785 C C . ILE A 1 93 ? 1.558 10.603 20.316 1.00 81.81 93 ILE A C 1
ATOM 787 O O . ILE A 1 93 ? 0.664 11.297 20.801 1.00 81.81 93 ILE A O 1
ATOM 791 N N . ASP A 1 94 ? 2.538 10.066 21.046 1.00 82.50 94 ASP A N 1
ATOM 792 C CA . ASP A 1 94 ? 2.637 10.165 22.509 1.00 82.50 94 ASP A CA 1
ATOM 793 C C . ASP A 1 94 ? 2.680 11.626 22.991 1.00 82.50 94 ASP A C 1
ATOM 795 O O . ASP A 1 94 ? 2.166 11.949 24.058 1.00 82.50 94 ASP A O 1
ATOM 799 N N . SER A 1 95 ? 3.253 12.541 22.198 1.00 83.44 95 SER A N 1
ATOM 800 C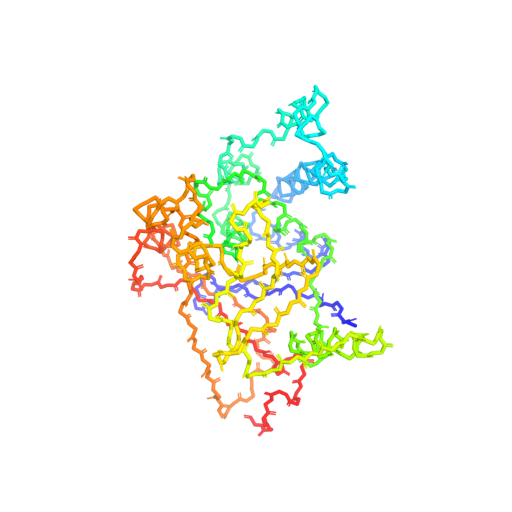 CA . SER A 1 95 ? 3.306 13.968 22.546 1.00 83.44 95 SER A CA 1
ATOM 801 C C . SER A 1 95 ? 1.958 14.697 22.445 1.00 83.44 95 SER A C 1
ATOM 803 O O . SER A 1 95 ? 1.822 15.794 22.990 1.00 83.44 95 SER A O 1
ATOM 805 N N . TYR A 1 96 ? 0.968 14.105 21.765 1.00 85.75 96 TYR A N 1
ATOM 806 C CA . TYR A 1 96 ? -0.369 14.683 21.593 1.00 85.75 96 TYR A CA 1
ATOM 807 C C . TYR A 1 96 ? -1.454 13.953 22.382 1.00 85.75 96 TYR A C 1
ATOM 809 O O . TYR A 1 96 ? -2.417 14.595 22.802 1.00 85.75 96 TYR A O 1
ATOM 817 N N . VAL A 1 97 ? -1.343 12.633 22.547 1.00 87.19 97 VAL A N 1
ATOM 818 C CA . VAL A 1 97 ? -2.381 11.809 23.176 1.00 87.19 97 VAL A CA 1
ATOM 819 C C . VAL A 1 97 ? -1.755 10.800 24.134 1.00 87.19 97 VAL A C 1
ATOM 821 O O . VAL A 1 97 ? -1.036 9.898 23.709 1.00 87.19 97 VAL A O 1
ATOM 824 N N . ASP A 1 98 ? -2.108 10.906 25.416 1.00 86.69 98 ASP A N 1
ATOM 825 C CA . ASP A 1 98 ? -1.674 10.003 26.492 1.00 86.69 98 ASP A CA 1
ATOM 826 C C . ASP A 1 98 ? -2.740 8.934 26.802 1.00 86.69 98 ASP A C 1
ATOM 828 O O . ASP A 1 98 ? -3.136 8.713 27.940 1.00 86.69 98 ASP A O 1
ATOM 832 N N . ASN A 1 99 ? -3.266 8.294 25.752 1.00 90.44 99 ASN A N 1
ATOM 833 C CA . ASN A 1 99 ? -4.246 7.218 25.877 1.00 90.44 99 ASN A CA 1
ATOM 834 C C . ASN A 1 99 ? -3.870 6.036 24.983 1.00 90.44 99 ASN A C 1
ATOM 836 O O . ASN A 1 99 ? -3.814 6.158 23.756 1.00 90.44 99 ASN A O 1
ATOM 840 N N . GLU A 1 100 ? -3.675 4.864 25.587 1.00 87.31 100 GLU A N 1
ATOM 841 C CA . GLU A 1 100 ? -3.176 3.681 24.880 1.00 87.31 100 GLU A CA 1
ATOM 842 C C . GLU A 1 100 ? -4.110 3.226 23.744 1.00 87.31 100 GLU A C 1
ATOM 844 O O . GLU A 1 100 ? -3.642 2.761 22.703 1.00 87.31 100 GLU A O 1
ATOM 849 N N . ARG A 1 101 ? -5.436 3.367 23.899 1.00 88.88 101 ARG A N 1
ATOM 850 C CA . ARG A 1 101 ? -6.389 2.964 22.850 1.00 88.88 101 ARG A CA 1
ATOM 851 C C . ARG A 1 101 ? -6.245 3.842 21.618 1.00 88.88 101 ARG A C 1
ATOM 853 O O . ARG A 1 101 ? -6.232 3.329 20.504 1.00 88.88 101 ARG A O 1
ATOM 860 N N . ILE A 1 102 ? -6.095 5.146 21.811 1.00 87.94 102 ILE A N 1
ATOM 861 C CA . ILE A 1 102 ? -5.987 6.104 20.708 1.00 87.94 102 ILE A CA 1
ATOM 862 C C . ILE A 1 102 ? -4.604 6.032 20.058 1.00 87.94 102 ILE A C 1
ATOM 864 O O . ILE A 1 102 ? -4.504 6.057 18.830 1.00 87.94 102 ILE A O 1
ATOM 868 N N . GLN A 1 103 ? -3.555 5.813 20.854 1.00 87.44 103 GLN A N 1
ATOM 869 C CA . GLN A 1 103 ? -2.222 5.493 20.342 1.00 87.44 103 GLN A CA 1
ATOM 870 C C . GLN A 1 103 ? -2.255 4.253 19.439 1.00 87.44 103 GLN A C 1
ATOM 872 O O . GLN A 1 103 ? -1.723 4.295 18.332 1.00 87.44 103 GLN A O 1
ATOM 877 N N . LYS A 1 104 ? -2.939 3.173 19.852 1.00 87.56 104 LYS A N 1
ATOM 878 C CA . LYS A 1 104 ? -3.110 1.960 19.030 1.00 87.56 104 LYS A CA 1
ATOM 879 C C . LYS A 1 104 ? -3.797 2.247 17.695 1.00 87.56 104 LYS A C 1
ATOM 881 O O . LYS A 1 104 ? -3.344 1.735 16.676 1.00 87.56 104 LYS A O 1
ATOM 886 N N . LEU A 1 105 ? -4.846 3.074 17.677 1.00 86.69 105 LEU A N 1
ATOM 887 C CA . LEU A 1 105 ? -5.552 3.443 16.439 1.00 86.69 105 LEU A CA 1
ATOM 888 C C . LEU A 1 105 ? -4.633 4.142 15.439 1.00 86.69 105 LEU A C 1
ATOM 890 O O . LEU A 1 105 ? -4.587 3.770 14.268 1.00 86.69 105 LEU A O 1
ATOM 894 N N . LEU A 1 106 ? -3.884 5.135 15.916 1.00 83.94 106 LEU A N 1
ATOM 895 C CA . LEU A 1 106 ? -2.964 5.908 15.086 1.00 83.94 106 LEU A CA 1
ATOM 896 C C . LEU A 1 106 ? -1.758 5.063 14.647 1.00 83.94 106 LEU A C 1
ATOM 898 O O . LEU A 1 106 ? -1.333 5.147 13.494 1.00 83.94 106 LEU A O 1
ATOM 902 N N . ALA A 1 107 ? -1.245 4.204 15.532 1.00 81.38 107 ALA A N 1
ATOM 903 C CA . ALA A 1 107 ? -0.125 3.312 15.247 1.00 81.38 107 ALA A CA 1
ATOM 904 C C . ALA A 1 107 ? -0.475 2.219 14.233 1.00 81.38 107 ALA A C 1
ATOM 906 O O . ALA A 1 107 ? 0.323 1.923 13.343 1.00 81.38 107 ALA A O 1
ATOM 907 N N . PHE A 1 108 ? -1.672 1.637 14.329 1.00 81.06 108 PHE A N 1
ATOM 908 C CA . PHE A 1 108 ? -2.116 0.567 13.438 1.00 81.06 108 PHE A CA 1
ATOM 909 C C . PHE A 1 108 ? -2.120 0.986 11.972 1.00 81.06 108 PHE A C 1
ATOM 911 O O . PHE A 1 108 ? -1.688 0.228 11.107 1.00 81.06 108 PHE A O 1
ATOM 918 N N . GLN A 1 109 ? -2.533 2.219 11.692 1.00 76.62 109 GLN A N 1
ATOM 919 C CA . GLN A 1 109 ? -2.561 2.743 10.330 1.00 76.62 109 GLN A CA 1
ATOM 920 C C . GLN A 1 109 ? -1.171 2.815 9.686 1.00 76.62 109 GLN A C 1
ATOM 922 O O . GLN A 1 109 ? -1.026 2.675 8.474 1.00 76.62 109 GLN A O 1
ATOM 927 N N . MET A 1 110 ? -0.116 2.936 10.492 1.00 71.81 110 MET A N 1
ATOM 928 C CA . MET A 1 110 ? 1.259 2.904 9.994 1.00 71.81 110 MET A CA 1
ATOM 929 C C . MET A 1 110 ? 1.744 1.489 9.652 1.00 71.81 110 MET A C 1
ATOM 931 O O . MET A 1 110 ? 2.695 1.342 8.888 1.00 71.81 110 MET A O 1
ATOM 935 N N . LEU A 1 111 ? 1.076 0.435 10.132 1.00 73.81 111 LEU A N 1
ATOM 936 C CA . LEU A 1 111 ? 1.406 -0.944 9.757 1.00 73.81 111 LEU A CA 1
ATOM 937 C C . LEU A 1 111 ? 1.012 -1.269 8.313 1.00 73.81 111 LEU A C 1
ATOM 939 O O . LEU A 1 111 ? 1.611 -2.164 7.723 1.00 73.81 111 LEU A O 1
ATOM 943 N N . TYR A 1 112 ? 0.076 -0.528 7.707 1.00 70.69 112 TYR A N 1
ATOM 944 C CA . TYR A 1 112 ? -0.337 -0.744 6.311 1.00 70.69 112 TYR A CA 1
ATOM 945 C C . TYR A 1 112 ? 0.806 -0.585 5.306 1.00 70.69 112 TYR A C 1
ATOM 947 O O . TYR A 1 112 ? 0.780 -1.198 4.243 1.00 70.69 112 TYR A O 1
ATOM 955 N N . ILE A 1 113 ? 1.819 0.219 5.633 1.00 70.31 113 ILE A N 1
ATOM 956 C CA . ILE A 1 113 ? 3.016 0.400 4.798 1.00 70.31 113 ILE A CA 1
ATOM 957 C C . ILE A 1 113 ? 4.159 -0.547 5.174 1.00 70.31 113 ILE A C 1
ATOM 959 O O . ILE A 1 113 ? 5.251 -0.448 4.620 1.00 70.31 113 ILE A O 1
ATOM 963 N N . GLY A 1 114 ? 3.924 -1.448 6.129 1.00 72.75 114 GLY A N 1
ATOM 964 C CA . GLY A 1 114 ? 4.906 -2.411 6.607 1.00 72.75 114 GLY A CA 1
ATOM 965 C C . GLY A 1 114 ? 6.130 -1.770 7.258 1.00 72.75 114 GLY A C 1
ATOM 966 O O . GLY A 1 114 ? 7.225 -2.326 7.173 1.00 72.75 114 GLY A O 1
ATOM 967 N N . ILE A 1 115 ? 5.956 -0.600 7.883 1.00 74.50 115 ILE A N 1
ATOM 968 C CA . ILE A 1 115 ? 7.008 0.140 8.590 1.00 74.50 115 ILE A CA 1
ATOM 969 C C . ILE A 1 115 ? 6.766 0.056 10.093 1.00 74.50 115 ILE A C 1
ATOM 971 O O . ILE A 1 115 ? 5.640 0.202 10.562 1.00 74.50 115 ILE A O 1
ATOM 975 N N . ASN A 1 116 ? 7.840 -0.147 10.859 1.00 74.19 116 ASN A N 1
ATOM 976 C CA . ASN A 1 116 ? 7.766 -0.160 12.314 1.00 74.19 116 ASN A CA 1
ATOM 977 C C . ASN A 1 116 ? 7.464 1.254 12.838 1.00 74.19 116 ASN A C 1
ATOM 979 O O . ASN A 1 116 ? 8.311 2.128 12.646 1.00 74.19 116 ASN A O 1
ATOM 983 N N . PRO A 1 117 ? 6.351 1.492 13.554 1.00 66.56 117 PRO A N 1
ATOM 984 C CA . PRO A 1 117 ? 6.017 2.805 14.119 1.00 66.56 117 PRO A CA 1
ATOM 985 C C . PRO A 1 117 ? 7.126 3.432 14.989 1.00 66.56 117 PRO A C 1
ATOM 987 O O . PRO A 1 117 ? 7.310 4.653 14.996 1.00 66.56 117 PRO A O 1
ATOM 990 N N . LYS A 1 118 ? 7.943 2.594 15.647 1.00 65.31 118 LYS A N 1
ATOM 991 C CA . LYS A 1 118 ? 9.081 3.014 16.482 1.00 65.31 118 LYS A CA 1
ATOM 992 C C . LYS A 1 118 ? 10.306 3.462 15.694 1.00 65.31 118 LYS A C 1
ATOM 994 O O . LYS A 1 118 ? 11.186 4.090 16.272 1.00 65.31 118 LYS A O 1
ATOM 999 N N . ARG A 1 119 ? 10.434 3.069 14.425 1.00 65.38 119 ARG A N 1
ATOM 1000 C CA . ARG A 1 119 ? 11.611 3.360 13.577 1.00 65.38 119 ARG A CA 1
ATOM 1001 C C . ARG A 1 119 ? 11.261 4.155 12.325 1.00 65.38 119 ARG A C 1
ATOM 1003 O O . ARG A 1 119 ? 12.151 4.705 11.682 1.00 65.38 119 ARG A O 1
ATOM 1010 N N . GLY A 1 120 ? 9.984 4.180 11.966 1.00 63.25 120 GLY A N 1
ATOM 1011 C CA . GLY A 1 120 ? 9.471 4.890 10.815 1.00 63.25 120 GLY A CA 1
ATOM 1012 C C . GLY A 1 120 ? 9.581 6.399 11.010 1.00 63.25 120 GLY A C 1
ATOM 1013 O O . GLY A 1 120 ? 9.367 6.892 12.123 1.00 63.25 120 GLY A O 1
ATOM 1014 N N . PRO A 1 121 ? 9.896 7.146 9.939 1.00 67.38 121 PRO A N 1
ATOM 1015 C CA . PRO A 1 121 ? 9.883 8.597 9.999 1.00 67.38 121 PRO A CA 1
ATOM 1016 C C . PRO A 1 121 ? 8.477 9.087 10.359 1.00 67.38 121 PRO A C 1
ATOM 1018 O O . PRO A 1 121 ? 7.478 8.525 9.908 1.00 67.38 121 PRO A O 1
ATOM 1021 N N . SER A 1 122 ? 8.390 10.188 11.106 1.00 67.31 122 SER A N 1
ATOM 1022 C CA . SER A 1 122 ? 7.115 10.826 11.472 1.00 67.31 122 SER A CA 1
ATOM 1023 C C . SER A 1 122 ? 6.184 11.094 10.281 1.00 67.31 122 SER A C 1
ATOM 1025 O O . SER A 1 122 ? 4.971 11.104 10.455 1.00 67.31 122 SER A O 1
ATOM 1027 N N . LEU A 1 123 ? 6.723 11.236 9.064 1.00 72.50 123 LEU A N 1
ATOM 1028 C CA . LEU A 1 123 ? 5.984 11.310 7.793 1.00 72.50 123 LEU A CA 1
ATOM 1029 C C . LEU A 1 123 ? 4.946 10.191 7.603 1.00 72.50 123 LEU A C 1
ATOM 1031 O O . LEU A 1 123 ? 3.933 10.422 6.950 1.00 72.50 123 LEU A O 1
ATOM 1035 N N . CYS A 1 124 ? 5.152 9.002 8.176 1.00 73.69 124 CYS A N 1
ATOM 1036 C CA . CYS A 1 124 ? 4.195 7.896 8.083 1.00 73.69 124 CYS A CA 1
ATOM 1037 C C . CYS A 1 124 ? 2.838 8.220 8.740 1.00 73.69 124 CYS A C 1
ATOM 1039 O O . CYS A 1 124 ? 1.821 7.663 8.336 1.00 73.69 124 CYS A O 1
ATOM 1041 N N . SER A 1 125 ? 2.798 9.182 9.673 1.00 78.50 125 SER A N 1
ATOM 1042 C CA . SER A 1 125 ? 1.560 9.702 10.277 1.00 78.50 125 SER A CA 1
ATOM 1043 C C . SER A 1 125 ? 0.620 10.397 9.284 1.00 78.50 125 SER A C 1
ATOM 1045 O O . SER A 1 125 ? -0.570 10.531 9.560 1.00 78.50 125 SER A O 1
ATOM 1047 N N . ILE A 1 126 ? 1.108 10.788 8.099 1.00 83.81 126 ILE A N 1
ATOM 1048 C CA . ILE A 1 126 ? 0.268 11.361 7.036 1.00 83.81 126 ILE A CA 1
ATOM 1049 C C . ILE A 1 126 ? -0.828 10.378 6.608 1.00 83.81 126 ILE A C 1
ATOM 1051 O O . ILE A 1 126 ? -1.913 10.807 6.231 1.00 83.81 126 ILE A O 1
ATOM 1055 N N . ILE A 1 127 ? -0.573 9.071 6.689 1.00 82.50 127 ILE A N 1
ATOM 1056 C CA . ILE A 1 127 ? -1.509 8.033 6.245 1.00 82.50 127 ILE A CA 1
ATOM 1057 C C . ILE A 1 127 ? -2.794 8.015 7.083 1.00 82.50 127 ILE A C 1
ATOM 1059 O O . ILE A 1 127 ? -3.854 8.220 6.488 1.00 82.50 127 ILE A O 1
ATOM 1063 N N . PRO A 1 128 ? -2.747 7.846 8.424 1.00 80.06 128 PRO A N 1
ATOM 1064 C CA . PRO A 1 128 ? -3.958 7.931 9.240 1.00 80.06 128 PRO A CA 1
ATOM 1065 C C . PRO A 1 128 ? -4.677 9.272 9.069 1.00 80.06 128 PRO A C 1
ATOM 1067 O O . PRO A 1 128 ? -5.901 9.310 9.032 1.00 80.06 128 PRO A O 1
ATOM 1070 N N . MET A 1 129 ? -3.936 10.373 8.898 1.00 87.56 129 MET A N 1
ATOM 1071 C CA . MET A 1 129 ? -4.545 11.677 8.632 1.00 87.56 129 MET A CA 1
ATOM 1072 C C . MET A 1 129 ? -5.318 11.692 7.306 1.00 87.56 129 MET A C 1
ATOM 1074 O O . MET A 1 129 ? -6.456 12.153 7.285 1.00 87.56 129 MET A O 1
ATOM 1078 N N . ILE A 1 130 ? -4.756 11.154 6.216 1.00 87.88 130 ILE A N 1
ATOM 1079 C CA . ILE A 1 130 ? -5.444 11.067 4.918 1.00 87.88 130 ILE A CA 1
ATOM 1080 C C . ILE A 1 130 ? -6.719 10.235 5.039 1.00 87.88 130 ILE A C 1
ATOM 1082 O O . ILE A 1 130 ? -7.765 10.643 4.537 1.00 87.88 130 ILE A O 1
ATOM 1086 N N . GLU A 1 131 ? -6.637 9.088 5.710 1.00 87.31 131 GLU A N 1
ATOM 1087 C CA . GLU A 1 131 ? -7.779 8.203 5.926 1.00 87.31 131 GLU A CA 1
ATOM 1088 C C . GLU A 1 131 ? -8.903 8.920 6.686 1.00 87.31 131 GLU A C 1
ATOM 1090 O O . GLU A 1 131 ? -10.057 8.868 6.271 1.00 87.31 131 GLU A O 1
ATOM 1095 N N . MET A 1 132 ? -8.564 9.650 7.750 1.00 84.12 132 MET A N 1
ATOM 1096 C CA . MET A 1 132 ? -9.533 10.352 8.595 1.00 84.12 132 MET A CA 1
ATOM 1097 C C . MET A 1 132 ? -10.075 11.639 7.961 1.00 84.12 132 MET A C 1
ATOM 1099 O O . MET A 1 132 ? -11.233 11.980 8.179 1.00 84.12 132 MET A O 1
ATOM 1103 N N . MET A 1 133 ? -9.269 12.364 7.178 1.00 85.44 133 MET A N 1
ATOM 1104 C CA . MET A 1 133 ? -9.662 13.657 6.598 1.00 85.44 133 MET A CA 1
ATOM 1105 C C . MET A 1 133 ? -10.274 13.543 5.200 1.00 85.44 133 MET A C 1
ATOM 1107 O O . MET A 1 133 ? -11.244 14.237 4.901 1.00 85.44 133 MET A O 1
ATOM 1111 N N . PHE A 1 134 ? -9.713 12.704 4.328 1.00 88.00 134 PHE A N 1
ATOM 1112 C CA . PHE A 1 134 ? -10.194 12.533 2.949 1.00 88.00 134 PHE A CA 1
ATOM 1113 C C . PHE A 1 134 ? -11.114 11.322 2.793 1.00 88.00 134 PHE A C 1
ATOM 1115 O O . PHE A 1 134 ? -11.913 11.261 1.857 1.00 88.00 134 PHE A O 1
ATOM 1122 N N . GLY A 1 135 ? -11.049 10.386 3.735 1.00 87.62 135 GLY A N 1
ATOM 1123 C CA . GLY A 1 135 ? -11.993 9.295 3.865 1.00 87.62 135 GLY A CA 1
ATOM 1124 C C . GLY A 1 135 ? -11.706 8.051 3.053 1.00 87.62 135 GLY A C 1
ATOM 1125 O O . GLY A 1 135 ? -10.983 8.040 2.055 1.00 87.62 135 GLY A O 1
ATOM 1126 N N . VAL A 1 136 ? -12.344 6.973 3.497 1.00 90.81 136 VAL A N 1
ATOM 1127 C CA . VAL A 1 136 ? -12.226 5.652 2.886 1.00 90.81 136 VAL A CA 1
ATOM 1128 C C . VAL A 1 136 ? -13.363 5.427 1.907 1.00 90.81 136 VAL A C 1
ATOM 1130 O O . VAL A 1 136 ? -14.517 5.762 2.169 1.00 90.81 136 VAL A O 1
ATOM 1133 N N . HIS A 1 137 ? -13.026 4.849 0.759 1.00 91.62 137 HIS A N 1
ATOM 1134 C CA . HIS A 1 137 ? -13.953 4.647 -0.340 1.00 91.62 137 HIS A CA 1
ATOM 1135 C C . HIS A 1 137 ? -14.003 3.181 -0.743 1.00 91.62 137 HIS A C 1
ATOM 1137 O O . HIS A 1 137 ? -12.977 2.521 -0.892 1.00 91.62 137 HIS A O 1
ATOM 1143 N N . PHE A 1 138 ? -15.211 2.694 -1.009 1.00 90.69 138 PHE A N 1
ATOM 1144 C CA . PHE A 1 138 ? -15.416 1.413 -1.657 1.00 90.69 138 PHE A CA 1
ATOM 1145 C C . PHE A 1 138 ? -15.543 1.591 -3.173 1.00 90.69 138 PHE A C 1
ATOM 1147 O O . PHE A 1 138 ? -16.308 2.422 -3.687 1.00 90.69 138 PHE A O 1
ATOM 1154 N N . ILE A 1 139 ? -14.781 0.781 -3.902 1.00 90.62 139 ILE A N 1
ATOM 1155 C CA . ILE A 1 139 ? -14.781 0.739 -5.361 1.00 90.62 139 ILE A CA 1
ATOM 1156 C C . ILE A 1 139 ? -15.689 -0.410 -5.800 1.00 90.62 139 ILE A C 1
ATOM 1158 O O . ILE A 1 139 ? -15.589 -1.527 -5.294 1.00 90.62 139 ILE A O 1
ATOM 1162 N N . LYS A 1 140 ? -16.585 -0.151 -6.757 1.00 85.19 140 LYS A N 1
ATOM 1163 C CA . LYS A 1 140 ? -17.426 -1.199 -7.347 1.00 85.19 140 LYS A CA 1
ATOM 1164 C C . LYS A 1 140 ? -16.529 -2.260 -7.997 1.00 85.19 140 LYS A C 1
ATOM 1166 O O . LYS A 1 140 ? -15.671 -1.919 -8.802 1.00 85.19 140 LYS A O 1
ATOM 1171 N N . GLY A 1 141 ? -16.744 -3.531 -7.656 1.00 84.50 141 GLY A N 1
ATOM 1172 C CA . GLY A 1 141 ? -15.860 -4.630 -8.076 1.00 84.50 141 GLY A CA 1
ATOM 1173 C C . GLY A 1 141 ? -14.560 -4.735 -7.264 1.00 84.50 141 GLY A C 1
ATOM 1174 O O . GLY A 1 141 ? -13.679 -5.511 -7.623 1.00 84.50 141 GLY A O 1
ATOM 1175 N N . GLY A 1 142 ? -14.433 -3.969 -6.175 1.00 86.94 142 GLY A N 1
ATOM 1176 C CA . GLY A 1 142 ? -13.252 -3.944 -5.317 1.00 86.94 142 GLY A CA 1
ATOM 1177 C C . GLY A 1 142 ? -12.014 -3.383 -6.019 1.00 86.94 142 GLY A C 1
ATOM 1178 O O . GLY A 1 142 ? -12.103 -2.704 -7.043 1.00 86.94 142 GLY A O 1
ATOM 1179 N N . MET A 1 143 ? -10.840 -3.701 -5.471 1.00 89.25 143 MET A N 1
ATOM 1180 C CA . MET A 1 143 ? -9.553 -3.281 -6.041 1.00 89.25 143 MET A CA 1
ATOM 1181 C C . MET A 1 143 ? -9.330 -3.829 -7.456 1.00 89.25 143 MET A C 1
ATOM 1183 O O . MET A 1 143 ? -8.758 -3.139 -8.296 1.00 89.25 143 MET A O 1
ATOM 1187 N N . TYR A 1 144 ? -9.854 -5.021 -7.761 1.00 90.81 144 TYR A N 1
ATOM 1188 C CA . TYR A 1 144 ? -9.788 -5.587 -9.109 1.00 90.81 144 TYR A CA 1
ATOM 1189 C C . TYR A 1 144 ? -10.538 -4.729 -10.140 1.00 90.81 144 TYR A C 1
ATOM 1191 O O . TYR A 1 144 ? -10.051 -4.535 -11.251 1.00 90.81 144 TYR A O 1
ATOM 1199 N N . GLY A 1 145 ? -11.674 -4.134 -9.758 1.00 91.31 145 GLY A N 1
ATOM 1200 C CA . GLY A 1 145 ? -12.411 -3.201 -10.614 1.00 91.31 145 GLY A CA 1
ATOM 1201 C C . GLY A 1 145 ? -1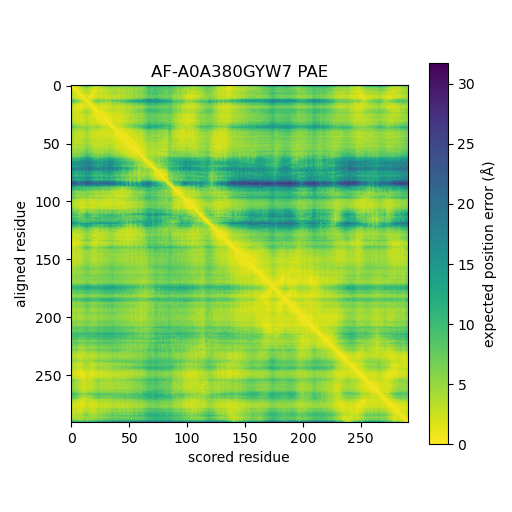1.590 -1.969 -11.015 1.00 91.31 145 GLY A C 1
ATOM 1202 O O . GLY A 1 145 ? -11.696 -1.508 -12.150 1.00 91.31 145 GLY A O 1
ATOM 1203 N N . MET A 1 146 ? -10.723 -1.468 -10.127 1.00 93.00 146 MET A N 1
ATOM 1204 C CA . MET A 1 146 ? -9.792 -0.379 -10.452 1.00 93.00 146 MET A CA 1
ATOM 1205 C C . MET A 1 146 ? -8.761 -0.820 -11.497 1.00 93.00 146 MET A C 1
ATOM 1207 O O . MET A 1 146 ? -8.540 -0.109 -12.476 1.00 93.00 146 MET A O 1
ATOM 1211 N N . THR A 1 147 ? -8.161 -2.001 -11.321 1.00 94.19 147 THR A N 1
ATOM 1212 C CA . THR A 1 147 ? -7.213 -2.568 -12.291 1.00 94.19 147 THR A CA 1
ATOM 1213 C C . THR A 1 147 ? -7.864 -2.773 -13.656 1.00 94.19 147 THR A C 1
ATOM 1215 O O . THR A 1 147 ? -7.268 -2.416 -14.669 1.00 94.19 147 THR A O 1
ATOM 1218 N N . GLN A 1 148 ? -9.096 -3.287 -13.688 1.00 94.69 148 GLN A N 1
ATOM 1219 C CA . GLN A 1 148 ? -9.840 -3.485 -14.929 1.00 94.69 148 GLN A CA 1
ATOM 1220 C C . GLN A 1 148 ? -10.111 -2.154 -15.639 1.00 94.69 148 GLN A C 1
ATOM 1222 O O . GLN A 1 148 ? -9.820 -2.029 -16.824 1.00 94.69 148 GLN A O 1
ATOM 1227 N N . GLY A 1 149 ? -10.566 -1.132 -14.906 1.00 95.75 149 GLY A N 1
ATOM 1228 C CA . GLY A 1 149 ? -10.792 0.199 -15.473 1.00 95.75 149 GLY A C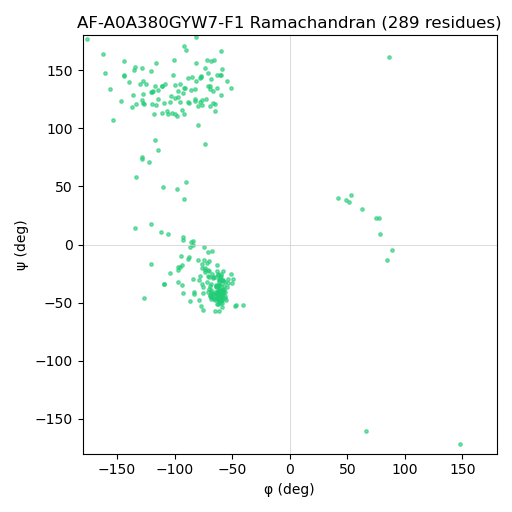A 1
ATOM 1229 C C . GLY A 1 149 ? -9.524 0.827 -16.064 1.00 95.75 149 GLY A C 1
ATOM 1230 O O . GLY A 1 149 ? -9.580 1.432 -17.132 1.00 95.75 149 GLY A O 1
ATOM 1231 N N . LEU A 1 150 ? -8.366 0.643 -15.419 1.00 95.88 150 LEU A N 1
ATOM 1232 C CA . LEU A 1 150 ? -7.080 1.085 -15.969 1.00 95.88 150 LEU A CA 1
ATOM 1233 C C . LEU A 1 150 ? -6.671 0.280 -17.209 1.00 95.88 150 LEU A C 1
ATOM 1235 O O . LEU A 1 150 ? -6.123 0.851 -18.149 1.00 95.88 150 LEU A O 1
ATOM 1239 N N . ALA A 1 151 ? -6.910 -1.032 -17.224 1.00 96.44 151 ALA A N 1
ATOM 1240 C CA . ALA A 1 151 ? -6.610 -1.873 -18.379 1.00 96.44 151 ALA A CA 1
ATOM 1241 C C . ALA A 1 151 ? -7.464 -1.487 -19.595 1.00 96.44 151 ALA A C 1
ATOM 1243 O O . ALA A 1 151 ? -6.947 -1.428 -20.708 1.00 96.44 151 ALA A O 1
ATOM 1244 N N . ASP A 1 152 ? -8.744 -1.187 -19.381 1.00 96.69 152 ASP A N 1
ATOM 1245 C CA . ASP A 1 152 ? -9.657 -0.772 -20.445 1.00 96.69 152 ASP A CA 1
ATOM 1246 C C . ASP A 1 152 ? -9.295 0.623 -20.973 1.00 96.69 152 ASP A C 1
ATOM 1248 O O . ASP A 1 152 ? -9.148 0.789 -22.181 1.00 96.69 152 ASP A O 1
ATOM 1252 N N . LEU A 1 153 ? -8.984 1.581 -20.089 1.00 97.81 153 LEU A N 1
ATOM 1253 C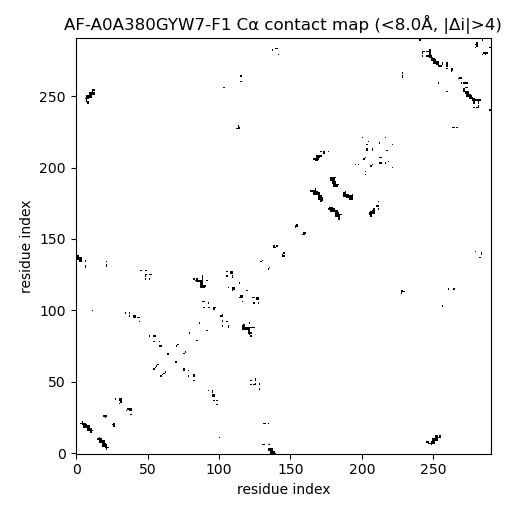 CA . LEU A 1 153 ? -8.486 2.901 -20.500 1.00 97.81 153 LEU A CA 1
ATOM 1254 C C . LEU A 1 153 ? -7.198 2.808 -21.335 1.00 97.81 153 LEU A C 1
ATOM 1256 O O . LEU A 1 153 ? -7.038 3.529 -22.315 1.00 97.81 153 LEU A O 1
ATOM 1260 N N . ASN A 1 154 ? -6.268 1.928 -20.962 1.00 97.44 154 ASN A N 1
ATOM 1261 C CA . ASN A 1 154 ? -5.040 1.723 -21.732 1.00 97.44 154 ASN A CA 1
ATOM 1262 C C . ASN A 1 154 ? -5.337 1.203 -23.147 1.00 97.44 154 ASN A C 1
ATOM 1264 O O . ASN A 1 154 ? -4.746 1.698 -24.106 1.00 97.44 154 ASN A O 1
ATOM 1268 N N . LYS A 1 155 ? -6.280 0.265 -23.295 1.00 96.62 155 LYS A N 1
ATOM 1269 C CA . LYS A 1 155 ? -6.710 -0.222 -24.616 1.00 96.62 155 LYS A CA 1
ATOM 1270 C C . LYS A 1 155 ? -7.346 0.890 -25.447 1.00 96.62 155 LYS A C 1
ATOM 1272 O O . LYS A 1 155 ? -7.011 1.018 -26.620 1.00 96.62 155 LYS A O 1
ATOM 1277 N N . ASP A 1 156 ? -8.198 1.716 -24.840 1.00 97.88 156 ASP A N 1
ATOM 1278 C CA . ASP A 1 156 ? -8.837 2.855 -25.516 1.00 97.88 156 ASP A CA 1
ATOM 1279 C C . ASP A 1 156 ? -7.807 3.885 -26.011 1.00 97.88 156 ASP A C 1
ATOM 1281 O O . ASP A 1 156 ? -8.001 4.530 -27.041 1.00 97.88 156 ASP A O 1
ATOM 1285 N N . LEU A 1 157 ? -6.681 4.011 -25.302 1.00 98.25 157 LEU A N 1
ATOM 1286 C CA . LEU A 1 157 ? -5.544 4.852 -25.683 1.00 98.25 157 LEU A CA 1
ATOM 1287 C C . LEU A 1 157 ? -4.568 4.170 -26.662 1.00 98.25 157 LEU A C 1
ATOM 1289 O O . LEU A 1 157 ? -3.555 4.771 -27.019 1.00 98.25 157 LEU A O 1
ATOM 1293 N N . GLY A 1 158 ? -4.855 2.942 -27.108 1.00 97.81 158 GLY A N 1
ATOM 1294 C CA . GLY A 1 158 ? -4.032 2.198 -28.064 1.00 97.81 158 GLY A CA 1
ATOM 1295 C C . GLY A 1 158 ? -2.772 1.566 -27.466 1.00 97.81 158 GLY A C 1
ATOM 1296 O O . GLY A 1 158 ? -1.808 1.334 -28.191 1.00 97.81 158 GLY A O 1
ATOM 1297 N N . VAL A 1 159 ? -2.743 1.318 -26.154 1.00 97.94 159 VAL A N 1
ATOM 1298 C CA . VAL A 1 159 ? -1.637 0.614 -25.490 1.00 97.94 159 VAL A CA 1
ATOM 1299 C C . VAL A 1 159 ? -1.810 -0.897 -25.640 1.00 97.94 159 VAL A C 1
ATOM 1301 O O . VAL A 1 159 ? -2.819 -1.464 -25.215 1.00 97.94 159 VAL A O 1
ATOM 1304 N N . ASP A 1 160 ? -0.784 -1.561 -26.168 1.00 96.25 160 ASP A N 1
ATOM 1305 C CA . ASP A 1 160 ? -0.730 -3.020 -26.249 1.00 96.25 160 ASP A CA 1
ATOM 1306 C C . ASP A 1 160 ? -0.352 -3.643 -24.894 1.00 96.25 160 ASP A C 1
ATOM 1308 O O . ASP A 1 160 ? 0.701 -3.355 -24.320 1.00 96.25 160 ASP A O 1
ATOM 1312 N N . ILE A 1 161 ? -1.210 -4.531 -24.379 1.00 96.25 161 ILE A N 1
ATOM 1313 C CA . ILE A 1 161 ? -0.986 -5.260 -23.121 1.00 96.25 161 ILE A CA 1
ATOM 1314 C C . ILE A 1 161 ? -0.749 -6.739 -23.429 1.00 96.25 161 ILE A C 1
ATOM 1316 O O . ILE A 1 161 ? -1.665 -7.460 -23.827 1.00 96.25 161 ILE A O 1
ATOM 1320 N N . HIS A 1 162 ? 0.472 -7.211 -23.177 1.00 95.81 162 HIS A N 1
ATOM 1321 C CA . HIS A 1 162 ? 0.858 -8.609 -23.362 1.00 95.81 162 HIS A CA 1
ATOM 1322 C C . HIS A 1 162 ? 0.900 -9.352 -22.017 1.00 95.81 162 HIS A C 1
ATOM 1324 O O . HIS A 1 162 ? 1.738 -9.072 -21.160 1.00 95.81 162 HIS A O 1
ATOM 1330 N N . LEU A 1 163 ? -0.013 -10.310 -21.826 1.00 95.81 163 LEU A N 1
ATOM 1331 C CA . LEU A 1 163 ? -0.052 -11.201 -20.657 1.00 95.81 163 LEU A CA 1
ATOM 1332 C C . LEU A 1 163 ? 0.771 -12.473 -20.911 1.00 95.81 163 LEU A C 1
ATOM 1334 O O . LEU A 1 163 ? 1.166 -12.743 -22.045 1.00 95.81 163 LEU A O 1
ATOM 1338 N N . ASN A 1 164 ? 1.040 -13.262 -19.862 1.00 95.50 164 ASN A N 1
ATOM 1339 C CA . ASN A 1 164 ? 1.843 -14.499 -19.947 1.00 95.50 164 ASN A CA 1
ATOM 1340 C C . ASN A 1 164 ? 3.203 -14.284 -20.648 1.00 95.50 164 ASN A C 1
ATOM 1342 O O . ASN A 1 164 ? 3.676 -15.110 -21.428 1.00 95.50 164 ASN A O 1
ATOM 1346 N N . SER A 1 165 ? 3.794 -13.116 -20.408 1.00 96.44 165 SER A N 1
ATOM 1347 C CA . SER A 1 165 ? 4.967 -12.602 -21.112 1.00 96.44 165 SER A CA 1
ATOM 1348 C C . SER A 1 165 ? 6.077 -12.325 -20.102 1.00 96.44 165 SER A C 1
ATOM 1350 O O . SER A 1 165 ? 6.363 -11.175 -19.774 1.00 96.44 165 SER A O 1
ATOM 1352 N N . THR A 1 166 ? 6.658 -13.390 -19.546 1.00 94.81 166 THR A N 1
ATOM 1353 C CA . THR A 1 166 ? 7.710 -13.277 -18.528 1.00 94.81 166 THR A CA 1
ATOM 1354 C C . THR A 1 166 ? 8.962 -12.658 -19.141 1.00 94.81 166 THR A C 1
ATOM 1356 O O . THR A 1 166 ? 9.514 -13.178 -20.112 1.00 94.81 166 THR A O 1
ATOM 1359 N N . ILE A 1 167 ? 9.401 -11.532 -18.577 1.00 97.38 167 ILE A N 1
ATOM 1360 C CA . ILE A 1 167 ? 10.638 -10.869 -18.989 1.00 97.38 167 ILE A CA 1
ATOM 1361 C C . ILE A 1 167 ? 11.818 -11.651 -18.422 1.00 97.38 167 ILE A C 1
ATOM 1363 O O . ILE A 1 167 ? 11.948 -11.786 -17.209 1.00 97.38 167 ILE A O 1
ATOM 1367 N N . ASP A 1 168 ? 12.674 -12.143 -19.311 1.00 96.44 168 ASP A N 1
ATOM 1368 C CA . ASP A 1 168 ? 13.882 -12.885 -18.959 1.00 96.44 168 ASP A CA 1
ATOM 1369 C C . ASP A 1 168 ? 15.039 -11.932 -18.631 1.00 96.44 168 ASP A C 1
ATOM 1371 O O . ASP A 1 168 ? 15.826 -12.188 -17.727 1.00 96.44 168 ASP A O 1
ATOM 1375 N N . GLU A 1 169 ? 15.174 -10.847 -19.401 1.00 97.50 169 GLU A N 1
ATOM 1376 C CA . GLU A 1 169 ? 16.310 -9.925 -19.312 1.00 97.50 169 GLU A CA 1
ATOM 1377 C C . GLU A 1 169 ? 15.969 -8.563 -19.941 1.00 97.50 169 GLU A C 1
ATOM 1379 O O . GLU A 1 169 ? 15.246 -8.479 -20.935 1.00 97.50 169 GLU A O 1
ATOM 1384 N N . ILE A 1 170 ? 16.528 -7.482 -19.405 1.00 97.94 170 ILE A N 1
ATOM 1385 C CA . ILE A 1 170 ? 16.570 -6.163 -20.038 1.00 97.94 170 ILE A CA 1
ATOM 1386 C C . ILE A 1 170 ? 17.832 -6.092 -20.894 1.00 97.94 170 ILE A C 1
ATOM 1388 O O . ILE A 1 170 ? 18.952 -6.205 -20.399 1.00 97.94 170 ILE A O 1
ATOM 1392 N N . ILE A 1 171 ? 17.675 -5.823 -22.186 1.00 97.69 171 ILE A N 1
ATOM 1393 C CA . ILE A 1 171 ? 18.816 -5.739 -23.093 1.00 97.69 171 ILE A CA 1
ATOM 1394 C C . ILE A 1 171 ? 19.489 -4.377 -22.945 1.00 97.69 171 ILE A C 1
ATOM 1396 O O . ILE A 1 171 ? 18.880 -3.338 -23.204 1.00 97.69 171 ILE A O 1
ATOM 1400 N N . ILE A 1 172 ? 20.765 -4.383 -22.554 1.00 97.25 172 ILE A N 1
ATOM 1401 C CA . ILE A 1 172 ? 21.591 -3.178 -22.430 1.00 97.25 172 ILE A CA 1
ATOM 1402 C C . ILE A 1 172 ? 22.643 -3.149 -23.536 1.00 97.25 172 ILE A C 1
ATOM 1404 O O . ILE A 1 172 ? 23.499 -4.037 -23.613 1.00 97.25 172 ILE A O 1
ATOM 1408 N N . ASP A 1 173 ? 22.626 -2.085 -24.338 1.00 94.19 173 ASP A N 1
ATOM 1409 C CA . ASP A 1 173 ? 23.651 -1.828 -25.344 1.00 94.19 173 ASP A CA 1
ATOM 1410 C C . ASP A 1 173 ? 25.012 -1.578 -24.656 1.00 94.19 173 ASP A C 1
ATOM 1412 O O . ASP A 1 173 ? 25.137 -0.633 -23.865 1.00 94.19 173 ASP A O 1
ATOM 1416 N N . PRO A 1 174 ? 26.056 -2.379 -24.941 1.00 90.62 174 PRO A N 1
ATOM 1417 C CA . PRO A 1 174 ? 27.349 -2.266 -24.268 1.00 90.62 174 PRO A CA 1
ATOM 1418 C C . PRO A 1 174 ? 28.138 -1.007 -24.664 1.00 90.62 174 PRO A C 1
ATOM 1420 O O . PRO A 1 174 ? 28.942 -0.511 -23.871 1.00 90.62 174 PRO A O 1
ATOM 1423 N N . LYS A 1 175 ? 27.912 -0.470 -25.868 1.00 91.81 175 LYS A N 1
ATOM 1424 C CA . LYS A 1 175 ? 28.592 0.719 -26.391 1.00 91.81 175 LYS A CA 1
ATOM 1425 C C . LYS A 1 175 ? 27.989 1.991 -25.804 1.00 91.81 175 LYS A C 1
ATOM 1427 O O . LYS A 1 175 ? 28.724 2.856 -25.331 1.00 91.81 175 LYS A O 1
ATOM 1432 N N . TYR A 1 176 ? 26.663 2.101 -25.816 1.00 91.69 176 TYR A N 1
ATOM 1433 C CA . TYR A 1 176 ? 25.950 3.303 -25.373 1.00 91.69 176 TYR A CA 1
ATOM 1434 C C . TYR A 1 176 ? 25.495 3.244 -23.909 1.00 91.69 176 TYR A C 1
ATOM 1436 O O . TYR A 1 176 ? 25.077 4.267 -23.371 1.00 91.69 176 TYR A O 1
ATOM 1444 N N . LYS A 1 177 ? 25.596 2.077 -23.256 1.00 90.56 177 LYS A N 1
ATOM 1445 C CA . LYS A 1 177 ? 25.199 1.838 -21.855 1.00 90.56 177 LYS A CA 1
ATOM 1446 C C . LYS A 1 177 ? 23.754 2.261 -21.572 1.00 90.56 177 LYS A C 1
ATOM 1448 O O . LYS A 1 177 ? 23.467 2.879 -20.548 1.00 90.56 177 LYS A O 1
ATOM 1453 N N . ARG A 1 178 ? 22.849 1.940 -22.499 1.00 93.75 178 ARG A N 1
ATOM 1454 C CA . ARG A 1 178 ? 21.416 2.257 -22.423 1.00 93.75 178 ARG A CA 1
ATOM 1455 C C . ARG A 1 178 ? 20.579 1.005 -22.652 1.00 93.75 178 ARG A C 1
ATOM 1457 O O . ARG A 1 178 ? 21.024 0.107 -23.364 1.00 93.75 178 ARG A O 1
ATOM 1464 N N . ALA A 1 179 ? 19.380 0.972 -22.079 1.00 96.06 179 ALA A N 1
ATOM 1465 C CA . ALA A 1 179 ? 18.403 -0.051 -22.424 1.00 96.06 179 ALA A CA 1
ATOM 1466 C C . ALA A 1 179 ? 18.006 0.079 -23.900 1.00 96.06 179 ALA A C 1
ATOM 1468 O O . ALA A 1 179 ? 17.793 1.190 -24.385 1.00 96.06 179 ALA A O 1
ATOM 1469 N N . ASP A 1 180 ? 17.960 -1.057 -24.585 1.00 96.25 180 ASP A N 1
ATOM 1470 C CA . ASP A 1 180 ? 17.748 -1.191 -26.031 1.00 96.25 180 ASP A CA 1
ATOM 1471 C C . ASP A 1 180 ? 16.723 -2.297 -26.348 1.00 96.25 180 ASP A C 1
ATOM 1473 O O . ASP A 1 180 ? 16.627 -2.798 -27.468 1.00 96.25 180 ASP A O 1
ATOM 1477 N N . GLY A 1 181 ? 15.984 -2.756 -25.339 1.00 97.62 181 GLY A N 1
ATOM 1478 C CA . GLY A 1 181 ? 14.963 -3.781 -25.494 1.00 97.62 181 GLY A CA 1
ATOM 1479 C C . GLY A 1 181 ? 14.800 -4.671 -24.274 1.00 97.62 181 GLY A C 1
ATOM 1480 O O . GLY A 1 181 ? 15.391 -4.443 -23.218 1.00 97.62 181 GLY A O 1
ATOM 1481 N N . ILE A 1 182 ? 14.005 -5.714 -24.458 1.00 98.06 182 ILE A N 1
ATOM 1482 C CA . ILE A 1 182 ? 13.742 -6.768 -23.481 1.00 98.06 182 ILE A CA 1
ATOM 1483 C C . ILE A 1 182 ? 13.813 -8.124 -24.176 1.00 98.06 182 ILE A C 1
ATOM 1485 O O . ILE A 1 182 ? 13.520 -8.249 -25.368 1.00 98.06 182 ILE A O 1
ATOM 1489 N N . LYS A 1 183 ? 14.201 -9.143 -23.422 1.00 98.00 183 LYS A N 1
ATOM 1490 C CA . LYS A 1 183 ? 14.034 -10.538 -23.793 1.00 98.00 183 LYS A CA 1
ATOM 1491 C C . LYS A 1 183 ? 12.814 -11.079 -23.063 1.00 98.00 183 LYS A C 1
ATOM 1493 O O . LYS A 1 183 ? 12.723 -10.946 -21.846 1.00 98.00 183 LYS A O 1
ATOM 1498 N N . VAL A 1 184 ? 11.881 -11.653 -23.805 1.00 97.31 184 VAL A N 1
ATOM 1499 C CA . VAL A 1 184 ? 10.626 -12.197 -23.286 1.00 97.31 184 VAL A CA 1
ATOM 1500 C C . VAL A 1 184 ? 10.368 -13.541 -23.942 1.00 97.31 184 VAL A C 1
ATOM 1502 O O . VAL A 1 184 ? 10.443 -13.661 -25.167 1.00 97.31 184 VAL A O 1
ATOM 1505 N N . ASN A 1 185 ? 10.100 -14.565 -23.132 1.00 93.44 185 ASN A N 1
ATOM 1506 C CA . ASN A 1 185 ? 9.882 -15.937 -23.597 1.00 93.44 185 ASN A CA 1
ATOM 1507 C C . ASN A 1 185 ? 10.975 -16.417 -24.583 1.00 93.44 185 ASN A C 1
ATOM 1509 O O . ASN A 1 185 ? 10.691 -17.081 -25.580 1.00 93.44 185 ASN A O 1
ATOM 1513 N N . GLY A 1 186 ? 12.236 -16.040 -24.344 1.00 92.94 186 GLY A N 1
ATOM 1514 C CA . GLY A 1 186 ? 13.371 -16.397 -25.200 1.00 92.94 186 GLY A CA 1
ATOM 1515 C C . GLY A 1 186 ? 13.620 -15.494 -26.418 1.00 92.94 186 GLY A C 1
ATOM 1516 O O . GLY A 1 186 ? 14.709 -15.571 -26.991 1.00 92.94 186 GLY A O 1
ATOM 1517 N N . LEU A 1 187 ? 12.683 -14.619 -26.792 1.00 96.25 187 LEU A N 1
ATOM 1518 C CA . LEU A 1 187 ? 12.779 -13.740 -27.963 1.00 96.25 187 LEU A CA 1
ATOM 1519 C C . LEU A 1 187 ? 13.161 -12.311 -27.573 1.00 96.25 187 LEU A C 1
ATOM 1521 O O . LEU A 1 187 ? 12.772 -11.813 -26.521 1.00 96.25 187 LEU A O 1
ATOM 1525 N N . VAL A 1 188 ? 13.925 -11.634 -28.434 1.00 97.69 188 VAL A N 1
ATOM 1526 C CA . VAL A 1 188 ? 14.361 -10.248 -28.205 1.00 97.69 188 VAL A CA 1
ATOM 1527 C C . VAL A 1 188 ? 13.439 -9.275 -28.925 1.00 97.69 188 VAL A C 1
ATOM 1529 O O . VAL A 1 188 ? 13.271 -9.353 -30.140 1.00 97.69 188 VAL A O 1
ATOM 1532 N N . HIS A 1 189 ? 12.922 -8.306 -28.175 1.00 97.69 189 HIS A N 1
ATOM 1533 C CA . HIS A 1 189 ? 12.097 -7.211 -28.671 1.00 97.69 189 HIS A CA 1
ATOM 1534 C C . HIS A 1 189 ? 12.794 -5.877 -28.392 1.00 97.69 189 HIS A C 1
ATOM 1536 O O . HIS A 1 189 ? 13.293 -5.642 -27.289 1.00 97.69 189 HIS A O 1
ATOM 1542 N N . ARG A 1 190 ? 12.868 -5.012 -29.407 1.00 97.50 190 ARG A N 1
ATOM 1543 C CA . ARG A 1 190 ? 13.612 -3.746 -29.367 1.00 97.50 190 ARG A CA 1
ATOM 1544 C C . ARG A 1 190 ? 12.682 -2.573 -29.101 1.00 97.50 190 ARG A C 1
ATOM 1546 O O . ARG A 1 190 ? 11.613 -2.495 -29.695 1.00 97.50 190 ARG A O 1
ATOM 1553 N N . PHE A 1 191 ? 13.123 -1.665 -28.234 1.00 96.88 191 PHE A N 1
ATOM 1554 C CA . PHE A 1 191 ? 12.377 -0.474 -27.834 1.00 96.88 191 PHE A CA 1
ATOM 1555 C C . PHE A 1 191 ? 13.335 0.698 -27.615 1.00 96.88 191 PHE A C 1
ATOM 1557 O O . PHE A 1 191 ? 14.433 0.510 -27.091 1.00 96.88 191 PHE A O 1
ATOM 1564 N N . ASP A 1 192 ? 12.898 1.918 -27.938 1.00 95.56 192 ASP A N 1
ATOM 1565 C CA . ASP A 1 192 ? 13.694 3.138 -27.725 1.00 95.56 192 ASP A CA 1
ATOM 1566 C C . ASP A 1 192 ? 13.919 3.454 -26.240 1.00 95.56 192 ASP A C 1
ATOM 1568 O O . ASP A 1 192 ? 14.891 4.122 -25.856 1.00 95.56 192 ASP A O 1
ATOM 1572 N N . LYS A 1 193 ? 12.971 3.021 -25.401 1.00 95.81 193 LYS A N 1
ATOM 1573 C CA . LYS A 1 193 ? 12.949 3.197 -23.950 1.00 95.81 193 LYS A CA 1
ATOM 1574 C C . LYS A 1 193 ? 12.359 1.960 -23.294 1.00 95.81 193 LYS A C 1
ATOM 1576 O O . LYS A 1 193 ? 11.422 1.363 -23.809 1.00 95.81 193 LYS A O 1
ATOM 1581 N N . VAL A 1 194 ? 12.884 1.635 -22.119 1.00 96.56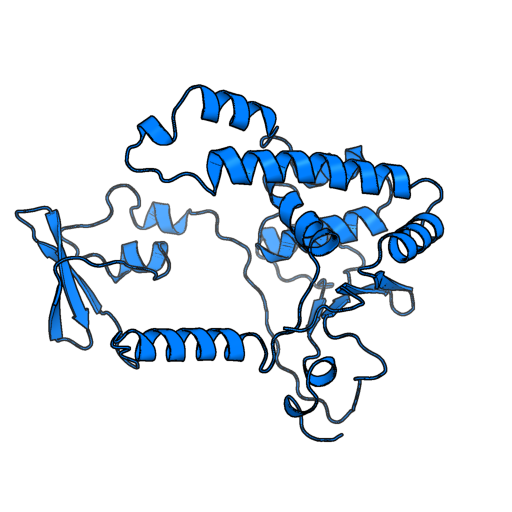 194 VAL A N 1
ATOM 1582 C CA . VAL A 1 194 ? 12.365 0.574 -21.258 1.00 96.56 194 VAL A CA 1
ATOM 1583 C C . VAL A 1 194 ? 12.119 1.180 -19.884 1.00 96.56 194 VAL A C 1
ATOM 1585 O O . VAL A 1 194 ? 13.043 1.720 -19.272 1.00 96.56 194 VAL A O 1
ATOM 1588 N N . LEU A 1 195 ? 10.874 1.110 -19.417 1.00 96.31 195 LEU A N 1
ATOM 1589 C CA . LEU A 1 195 ? 10.493 1.448 -18.051 1.00 96.31 195 LEU A CA 1
ATOM 1590 C C . LEU A 1 195 ? 10.213 0.143 -17.305 1.00 96.31 195 LEU A C 1
ATOM 1592 O O . LEU A 1 195 ? 9.253 -0.554 -17.613 1.00 96.31 195 LEU A O 1
ATOM 1596 N N . CYS A 1 196 ? 11.064 -0.190 -16.338 1.00 95.62 196 CYS A N 1
ATOM 1597 C CA . CYS A 1 196 ? 10.888 -1.372 -15.504 1.00 95.62 196 CYS A CA 1
ATOM 1598 C C . CYS A 1 196 ? 10.148 -0.989 -14.222 1.00 95.62 196 CYS A C 1
ATOM 1600 O O . CYS A 1 196 ? 10.679 -0.237 -13.408 1.00 95.62 196 CYS A O 1
ATOM 1602 N N . THR A 1 197 ? 8.943 -1.527 -14.042 1.00 96.12 197 THR A N 1
ATOM 1603 C CA . THR A 1 197 ? 8.134 -1.364 -12.822 1.00 96.12 197 THR A CA 1
ATOM 1604 C C . THR A 1 197 ? 8.108 -2.627 -11.958 1.00 96.12 197 THR A C 1
ATOM 1606 O O . THR A 1 197 ? 7.318 -2.705 -11.022 1.00 96.12 197 THR A O 1
ATOM 1609 N N . ALA A 1 198 ? 8.934 -3.629 -12.281 1.00 96.12 198 ALA A N 1
ATOM 1610 C CA . ALA A 1 198 ? 9.144 -4.783 -11.415 1.00 96.12 198 ALA A CA 1
ATOM 1611 C C . ALA A 1 198 ? 9.840 -4.360 -10.111 1.00 96.12 198 ALA A C 1
ATOM 1613 O O . ALA A 1 198 ? 10.510 -3.323 -10.066 1.00 96.12 198 ALA A O 1
ATOM 1614 N N . ASP A 1 199 ? 9.700 -5.186 -9.072 1.00 95.00 199 ASP A N 1
ATOM 1615 C CA . ASP A 1 199 ? 10.384 -4.990 -7.794 1.00 95.00 199 ASP A CA 1
ATOM 1616 C C . ASP A 1 199 ? 11.895 -4.769 -8.001 1.00 95.00 199 ASP A C 1
ATOM 1618 O O . ASP A 1 199 ? 12.531 -5.452 -8.808 1.00 95.00 199 ASP A O 1
ATOM 1622 N N . PHE A 1 200 ? 12.465 -3.769 -7.321 1.00 94.94 200 PHE A N 1
ATOM 1623 C CA . PHE A 1 200 ? 13.831 -3.315 -7.597 1.00 94.94 200 PHE A CA 1
ATOM 1624 C C . PHE A 1 200 ? 14.891 -4.395 -7.318 1.00 94.94 200 PHE A C 1
ATOM 1626 O O . PHE A 1 200 ? 15.697 -4.642 -8.219 1.00 94.94 200 PHE A O 1
ATOM 1633 N N . PRO A 1 201 ? 14.912 -5.046 -6.136 1.00 94.50 201 PRO A N 1
ATOM 1634 C CA . PRO A 1 201 ? 15.732 -6.231 -5.881 1.00 94.50 201 PRO A CA 1
ATOM 1635 C C . PRO A 1 201 ? 15.644 -7.274 -6.997 1.00 94.50 201 PRO A C 1
ATOM 1637 O O . PRO A 1 201 ? 16.668 -7.645 -7.575 1.00 94.50 201 PRO A O 1
ATOM 1640 N N . TYR A 1 202 ? 14.425 -7.672 -7.375 1.00 94.94 202 TYR A N 1
ATOM 1641 C CA . TYR A 1 202 ? 14.214 -8.645 -8.446 1.00 94.94 202 TYR A CA 1
ATOM 1642 C C . TYR A 1 202 ? 14.798 -8.173 -9.784 1.00 94.94 202 TYR A C 1
ATOM 1644 O O . TYR A 1 202 ? 15.552 -8.904 -10.427 1.00 94.94 202 TYR A O 1
ATOM 1652 N N . ALA A 1 203 ? 14.506 -6.940 -10.199 1.00 95.81 203 ALA A N 1
ATOM 1653 C CA . ALA A 1 203 ? 15.018 -6.381 -11.444 1.00 95.81 203 ALA A CA 1
ATOM 1654 C C . ALA A 1 203 ? 16.553 -6.316 -11.452 1.00 95.81 203 ALA A C 1
ATOM 1656 O O . ALA A 1 203 ? 17.185 -6.711 -12.431 1.00 95.81 203 ALA A O 1
ATOM 1657 N N . ALA A 1 204 ? 17.152 -5.857 -10.352 1.00 94.31 204 ALA A N 1
ATOM 1658 C CA . ALA A 1 204 ? 18.593 -5.700 -10.206 1.00 94.31 204 ALA A CA 1
ATOM 1659 C C . ALA A 1 204 ? 19.355 -7.033 -10.277 1.00 94.31 204 ALA A C 1
ATOM 1661 O O . ALA A 1 204 ? 20.462 -7.061 -10.818 1.00 94.31 204 ALA A O 1
ATOM 1662 N N . GLU A 1 205 ? 18.776 -8.110 -9.742 1.00 92.81 205 GLU A N 1
ATOM 1663 C CA . GLU A 1 205 ? 19.415 -9.428 -9.671 1.00 92.81 205 GLU A CA 1
ATOM 1664 C C . GLU A 1 205 ? 19.083 -10.348 -10.844 1.00 92.81 205 GLU A C 1
ATOM 1666 O O . GLU A 1 205 ? 19.923 -11.157 -11.238 1.00 92.81 205 GLU A O 1
ATOM 1671 N N . ARG A 1 206 ? 17.857 -10.270 -11.372 1.00 93.75 206 ARG A N 1
ATOM 1672 C CA . ARG A 1 206 ? 17.336 -11.240 -12.347 1.00 93.75 206 ARG A CA 1
ATOM 1673 C C . ARG A 1 206 ? 17.186 -10.680 -13.746 1.00 93.75 206 ARG A C 1
ATOM 1675 O O . ARG A 1 206 ? 17.381 -11.428 -14.693 1.00 93.75 206 ARG A O 1
ATOM 1682 N N . LEU A 1 207 ? 16.844 -9.399 -13.878 1.00 96.19 207 LEU A N 1
ATOM 1683 C CA . LEU A 1 207 ? 16.553 -8.807 -15.185 1.00 96.19 207 LEU A CA 1
ATOM 1684 C C . LEU A 1 207 ? 17.753 -8.073 -15.786 1.00 96.19 207 LEU A C 1
ATOM 1686 O O . LEU A 1 207 ? 17.792 -7.869 -16.995 1.00 96.19 207 LEU A O 1
ATOM 1690 N N . MET A 1 208 ? 18.727 -7.646 -14.982 1.00 95.75 208 MET A N 1
ATOM 1691 C CA . MET A 1 208 ? 19.910 -6.954 -15.498 1.00 95.75 208 MET A CA 1
ATOM 1692 C C . MET A 1 208 ? 20.960 -7.948 -16.016 1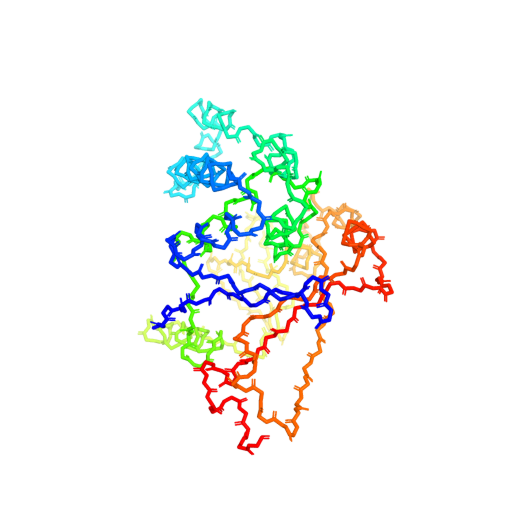.00 95.75 208 MET A C 1
ATOM 1694 O O . MET A 1 208 ? 21.306 -8.893 -15.306 1.00 95.75 208 MET A O 1
ATOM 1698 N N . PRO A 1 209 ? 21.545 -7.716 -17.204 1.00 94.44 209 PRO A N 1
ATOM 1699 C CA . PRO A 1 209 ? 22.510 -8.637 -17.781 1.00 94.44 209 PRO A CA 1
ATOM 1700 C C . PRO A 1 209 ? 23.853 -8.565 -17.047 1.00 94.44 209 PRO A C 1
ATOM 1702 O O . PRO A 1 209 ? 24.269 -7.509 -16.553 1.00 94.44 209 PRO A O 1
ATOM 1705 N N . ALA A 1 210 ? 24.591 -9.677 -17.047 1.00 91.75 210 ALA A N 1
ATOM 1706 C CA . ALA A 1 210 ? 25.845 -9.817 -16.301 1.00 91.75 210 ALA A CA 1
ATOM 1707 C C . ALA A 1 210 ? 26.923 -8.777 -16.675 1.00 91.75 210 ALA A C 1
ATOM 1709 O O . ALA A 1 210 ? 27.727 -8.389 -15.825 1.00 91.75 210 ALA A O 1
ATOM 1710 N N . HIS A 1 211 ? 26.948 -8.290 -17.923 1.00 92.44 211 HIS A N 1
ATOM 1711 C CA . HIS A 1 211 ? 27.897 -7.258 -18.369 1.00 92.44 211 HIS A CA 1
ATOM 1712 C C . HIS A 1 211 ? 27.497 -5.830 -17.970 1.00 92.44 211 HIS A C 1
ATOM 1714 O O . HIS A 1 211 ? 28.329 -4.924 -18.053 1.00 92.44 211 HIS A O 1
ATOM 1720 N N . ALA A 1 212 ? 26.256 -5.606 -17.528 1.00 93.69 212 ALA A N 1
ATOM 1721 C CA . ALA A 1 212 ? 25.756 -4.295 -17.114 1.00 93.69 212 ALA A CA 1
ATOM 1722 C C . ALA A 1 212 ? 24.981 -4.343 -15.776 1.00 93.69 212 ALA A C 1
ATOM 1724 O O . ALA A 1 212 ? 23.833 -3.901 -15.713 1.00 93.69 212 ALA A O 1
ATOM 1725 N N . PRO A 1 213 ? 25.603 -4.816 -14.679 1.00 92.19 213 PRO A N 1
ATOM 1726 C CA . PRO A 1 213 ? 24.937 -4.915 -13.386 1.00 92.19 213 PRO A CA 1
ATOM 1727 C C . PRO A 1 213 ? 24.726 -3.536 -12.747 1.00 92.19 213 PRO A C 1
ATOM 1729 O O . PRO A 1 213 ? 25.470 -2.577 -13.002 1.00 92.19 213 PRO A O 1
ATOM 1732 N N . ILE A 1 214 ? 23.779 -3.448 -11.809 1.00 92.38 214 ILE A N 1
ATOM 1733 C CA . ILE A 1 214 ? 23.579 -2.247 -10.986 1.00 92.38 214 ILE A CA 1
ATOM 1734 C C . ILE A 1 214 ? 24.701 -2.142 -9.944 1.00 92.38 214 ILE A C 1
ATOM 1736 O O . ILE A 1 214 ? 24.576 -2.558 -8.798 1.00 92.38 214 ILE A O 1
ATOM 1740 N N . LYS A 1 215 ? 25.828 -1.530 -10.326 1.00 89.31 215 LYS A N 1
ATOM 1741 C CA . LYS A 1 215 ? 27.068 -1.486 -9.520 1.00 89.31 215 LYS A CA 1
ATOM 1742 C C . LYS A 1 215 ? 26.894 -1.032 -8.062 1.00 89.31 215 LYS A C 1
ATOM 1744 O O . LYS A 1 215 ? 27.640 -1.483 -7.196 1.00 89.31 215 LYS A O 1
ATOM 1749 N N . LYS A 1 216 ? 25.946 -0.125 -7.790 1.00 90.06 216 LYS A N 1
ATOM 1750 C CA . LYS A 1 216 ? 25.678 0.423 -6.445 1.00 90.06 216 LYS A CA 1
ATOM 1751 C C . LYS A 1 216 ? 24.963 -0.572 -5.518 1.00 90.06 216 LYS A C 1
ATOM 1753 O O . LYS A 1 216 ? 25.054 -0.407 -4.299 1.00 90.06 216 LYS A O 1
ATOM 1758 N N . TYR A 1 217 ? 24.287 -1.570 -6.085 1.00 91.31 217 TYR A N 1
ATOM 1759 C CA . TYR A 1 217 ? 23.461 -2.567 -5.404 1.00 91.31 217 TYR A CA 1
ATOM 1760 C C . TYR A 1 217 ? 23.899 -3.963 -5.857 1.00 91.31 217 TYR A C 1
ATOM 1762 O O . TYR A 1 217 ? 23.272 -4.597 -6.694 1.00 91.31 217 TYR A O 1
ATOM 1770 N N . LYS A 1 218 ? 25.051 -4.404 -5.340 1.00 90.88 218 LYS A N 1
ATOM 1771 C CA . LYS A 1 218 ? 25.521 -5.789 -5.504 1.00 90.88 218 LYS A CA 1
ATOM 1772 C C . LYS A 1 218 ? 24.608 -6.747 -4.712 1.00 90.88 218 LYS A C 1
ATOM 1774 O O . LYS A 1 218 ? 24.055 -6.279 -3.717 1.00 90.88 218 LYS A O 1
ATOM 1779 N N . PRO A 1 219 ? 24.549 -8.053 -5.043 1.00 89.81 219 PRO A N 1
ATOM 1780 C CA . PRO A 1 219 ? 23.650 -9.019 -4.390 1.00 89.81 219 PRO A CA 1
ATOM 1781 C C . PRO A 1 219 ? 23.663 -8.965 -2.854 1.00 89.81 219 PRO A C 1
ATOM 1783 O O . PRO A 1 219 ? 22.653 -8.655 -2.245 1.00 89.81 219 PRO A O 1
ATOM 1786 N N . HIS A 1 220 ? 24.837 -9.048 -2.219 1.00 91.50 220 HIS A N 1
ATOM 1787 C CA . HIS A 1 220 ? 24.968 -8.920 -0.755 1.00 91.50 220 HIS A CA 1
ATOM 1788 C C . HIS A 1 220 ? 24.347 -7.635 -0.172 1.00 91.50 220 HIS A C 1
ATOM 1790 O O . HIS A 1 220 ? 23.875 -7.612 0.957 1.00 91.50 220 HIS A O 1
ATOM 1796 N N . LYS A 1 221 ? 24.374 -6.520 -0.913 1.00 93.38 221 LYS A N 1
ATOM 1797 C CA . LYS A 1 221 ? 23.760 -5.267 -0.458 1.00 93.38 221 LYS A CA 1
ATOM 1798 C C . LYS A 1 221 ? 22.244 -5.272 -0.646 1.00 93.38 221 LYS A C 1
ATOM 1800 O O . LYS A 1 221 ? 21.568 -4.595 0.115 1.00 93.38 221 LYS A O 1
ATOM 1805 N N . ILE A 1 222 ? 21.740 -5.979 -1.656 1.00 93.44 222 ILE A N 1
ATOM 1806 C CA . ILE A 1 222 ? 20.306 -6.180 -1.885 1.00 93.44 222 ILE A CA 1
ATOM 1807 C C . ILE A 1 222 ? 19.731 -7.082 -0.788 1.00 93.44 222 ILE A C 1
ATOM 1809 O O . ILE A 1 222 ? 18.717 -6.739 -0.191 1.00 93.44 222 ILE A O 1
ATOM 1813 N N . GLU A 1 223 ? 20.426 -8.168 -0.451 1.00 90.31 223 GLU A N 1
ATOM 1814 C CA . GLU A 1 223 ? 20.072 -9.061 0.663 1.00 90.31 223 GLU A CA 1
ATOM 1815 C C . GLU A 1 223 ? 20.021 -8.331 2.015 1.00 90.31 223 GLU A C 1
ATOM 1817 O O . GLU A 1 223 ? 19.242 -8.693 2.889 1.00 90.31 223 GLU A O 1
ATOM 1822 N N . GLN A 1 224 ? 20.833 -7.284 2.183 1.00 91.38 224 GLN A N 1
ATOM 1823 C CA . GLN A 1 224 ? 20.906 -6.468 3.401 1.00 91.38 224 GLN A CA 1
ATOM 1824 C C . GLN A 1 224 ? 20.006 -5.229 3.388 1.00 91.38 224 GLN A C 1
ATOM 1826 O O . GLN A 1 224 ? 20.121 -4.390 4.284 1.00 91.38 224 GLN A O 1
ATOM 1831 N N . LEU A 1 225 ? 19.157 -5.056 2.371 1.00 90.19 225 LEU A N 1
ATOM 1832 C CA . LEU A 1 225 ? 18.164 -3.988 2.411 1.00 90.19 225 LEU A CA 1
ATOM 1833 C C . LEU A 1 225 ? 17.193 -4.229 3.568 1.00 90.19 225 LEU A C 1
ATOM 1835 O O . LEU A 1 225 ? 16.875 -5.364 3.912 1.00 90.19 225 LEU A O 1
ATOM 1839 N N . ASP A 1 226 ? 16.729 -3.137 4.165 1.00 85.50 226 ASP A N 1
ATOM 1840 C CA . ASP A 1 226 ? 15.666 -3.189 5.160 1.00 85.50 226 ASP A CA 1
ATOM 1841 C C . ASP A 1 226 ? 14.331 -3.317 4.418 1.00 85.50 226 ASP A C 1
ATOM 1843 O O . ASP A 1 226 ? 13.866 -2.365 3.784 1.00 85.50 226 ASP A O 1
ATOM 1847 N N . TYR A 1 227 ? 13.777 -4.528 4.404 1.00 85.56 227 TYR A N 1
ATOM 1848 C CA . TYR A 1 227 ? 12.515 -4.832 3.735 1.00 85.56 227 TYR A CA 1
ATOM 1849 C C . TYR A 1 227 ? 11.337 -4.517 4.654 1.00 85.56 227 TYR A C 1
ATOM 1851 O O . TYR A 1 227 ? 11.387 -4.754 5.860 1.00 85.56 227 TYR A O 1
ATOM 1859 N N . SER A 1 228 ? 10.240 -4.032 4.069 1.00 84.50 228 SER A N 1
ATOM 1860 C CA . SER A 1 228 ? 8.974 -3.908 4.791 1.00 84.50 228 SER A CA 1
ATOM 1861 C C . SER A 1 228 ? 8.518 -5.272 5.310 1.00 84.50 228 SER A C 1
ATOM 1863 O O . SER A 1 228 ? 8.786 -6.303 4.683 1.00 84.50 228 SER A O 1
ATOM 1865 N N . CYS A 1 229 ? 7.782 -5.294 6.422 1.00 85.00 229 CYS A N 1
ATOM 1866 C CA . CYS A 1 229 ? 7.233 -6.554 6.912 1.00 85.00 229 CYS A CA 1
ATOM 1867 C C . CYS A 1 229 ? 6.289 -7.182 5.873 1.00 85.00 229 CYS A C 1
ATOM 1869 O O . CYS A 1 229 ? 5.582 -6.486 5.141 1.00 85.00 229 CYS A O 1
ATOM 1871 N N . SER A 1 230 ? 6.275 -8.512 5.815 1.00 86.62 230 SER A N 1
ATOM 1872 C CA . SER A 1 230 ? 5.305 -9.249 5.004 1.00 86.62 230 SER A CA 1
ATOM 1873 C C . SER A 1 230 ? 3.965 -9.379 5.740 1.00 86.62 230 SER A C 1
ATOM 1875 O O . SER A 1 230 ? 3.823 -8.945 6.884 1.00 86.62 230 SER A O 1
ATOM 1877 N N . ALA A 1 231 ? 2.985 -10.006 5.095 1.00 87.94 231 ALA A N 1
ATOM 1878 C CA . ALA A 1 231 ? 1.689 -10.311 5.681 1.00 87.94 231 ALA A CA 1
ATOM 1879 C C . ALA A 1 231 ? 1.342 -11.785 5.463 1.00 87.94 231 ALA A C 1
ATOM 1881 O O . ALA A 1 231 ? 1.536 -12.331 4.376 1.00 87.94 231 ALA A O 1
ATOM 1882 N N . PHE A 1 232 ? 0.787 -12.420 6.493 1.00 90.00 232 PHE A N 1
ATOM 1883 C CA . PHE A 1 232 ? 0.109 -13.701 6.345 1.00 90.00 232 PHE A CA 1
ATOM 1884 C C . PHE A 1 232 ? -1.352 -13.437 5.977 1.00 90.00 232 PHE A C 1
ATOM 1886 O O . PHE A 1 232 ? -2.067 -12.755 6.711 1.00 90.00 232 PHE A O 1
ATOM 1893 N N . LEU A 1 233 ? -1.784 -13.960 4.831 1.00 93.69 233 LEU A N 1
ATOM 1894 C CA . LEU A 1 233 ? -3.122 -13.751 4.288 1.00 93.69 233 LEU A CA 1
ATOM 1895 C C . LEU A 1 233 ? -3.875 -15.077 4.267 1.00 93.69 233 LEU A C 1
ATOM 1897 O O . LEU A 1 233 ? -3.363 -16.086 3.784 1.00 93.69 233 LEU A O 1
ATOM 1901 N N . MET A 1 234 ? -5.113 -15.052 4.747 1.00 95.62 234 MET A N 1
ATOM 1902 C CA . MET A 1 234 ? -6.017 -16.192 4.706 1.00 95.62 234 MET A CA 1
ATOM 1903 C C . MET A 1 234 ? -7.345 -15.750 4.094 1.00 95.62 234 MET A C 1
ATOM 1905 O O . MET A 1 234 ? -7.977 -14.812 4.577 1.00 95.62 234 MET A O 1
ATOM 1909 N N . TYR A 1 235 ? -7.762 -16.436 3.032 1.00 95.38 235 TYR A N 1
ATOM 1910 C CA . TYR A 1 235 ? -9.053 -16.223 2.385 1.00 95.38 235 TYR A CA 1
ATOM 1911 C C . TYR A 1 235 ? -10.017 -17.297 2.883 1.00 95.38 235 TYR A C 1
ATOM 1913 O O . TYR A 1 235 ? -9.825 -18.478 2.599 1.00 95.38 235 TYR A O 1
ATOM 1921 N N . VAL A 1 236 ? -11.026 -16.890 3.653 1.00 95.12 236 VAL A N 1
ATOM 1922 C CA . VAL A 1 236 ? -11.989 -17.805 4.279 1.00 95.12 236 VAL A CA 1
ATOM 1923 C C . VAL A 1 236 ? -13.375 -17.536 3.709 1.00 95.12 236 VAL A C 1
ATOM 1925 O O . VAL A 1 236 ? -13.894 -16.431 3.844 1.00 95.12 236 VAL A O 1
ATOM 1928 N N . GLY A 1 237 ? -13.968 -18.550 3.080 1.00 94.88 237 GLY A N 1
ATOM 1929 C CA . GLY A 1 237 ? -15.405 -18.583 2.822 1.00 94.88 237 GLY A CA 1
ATOM 1930 C C . GLY A 1 237 ? -16.121 -19.149 4.044 1.00 94.88 237 GLY A C 1
ATOM 1931 O O . GLY A 1 237 ? -15.680 -20.162 4.587 1.00 94.88 237 GLY A O 1
ATOM 1932 N N . ILE A 1 238 ? -17.193 -18.495 4.478 1.00 93.62 238 ILE A N 1
ATOM 1933 C CA . ILE A 1 238 ? -18.039 -18.946 5.588 1.00 93.62 238 ILE A CA 1
ATOM 1934 C C . ILE A 1 238 ? -19.470 -19.141 5.087 1.00 93.62 238 ILE A C 1
ATOM 1936 O O . ILE A 1 238 ? -19.896 -18.448 4.169 1.00 93.62 238 ILE A O 1
ATOM 1940 N N . ASP A 1 239 ? -20.192 -20.078 5.689 1.00 93.62 239 ASP A N 1
ATOM 1941 C CA . ASP A 1 239 ? -21.602 -20.401 5.430 1.00 93.62 239 ASP A CA 1
ATOM 1942 C C . ASP A 1 239 ? -22.540 -19.615 6.362 1.00 93.62 239 ASP A C 1
ATOM 1944 O O . ASP A 1 239 ? -23.502 -20.148 6.923 1.00 93.62 239 ASP A O 1
ATOM 1948 N N . LYS A 1 240 ? -22.185 -18.349 6.596 1.00 93.81 240 LYS A N 1
ATOM 1949 C CA . LYS A 1 240 ? -22.938 -17.444 7.452 1.00 93.81 240 LYS A CA 1
ATOM 1950 C C . LYS A 1 240 ? -22.847 -16.009 6.945 1.00 93.81 240 LYS A C 1
ATOM 1952 O O . LYS A 1 240 ? -21.760 -15.424 6.936 1.00 93.81 240 LYS A O 1
ATOM 1957 N N . 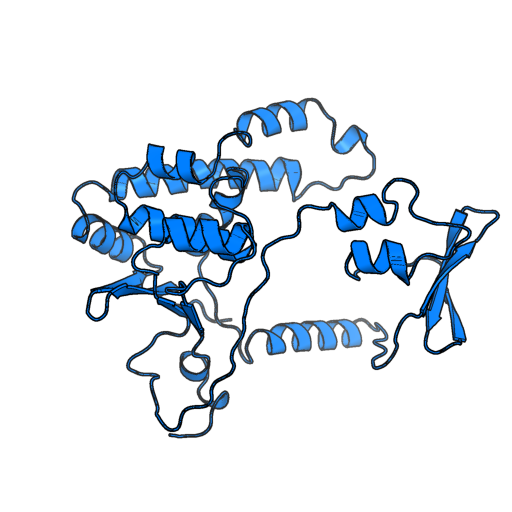ASP A 1 241 ? -24.004 -15.401 6.696 1.00 93.38 241 ASP A N 1
ATOM 1958 C CA . ASP A 1 241 ? -24.123 -13.958 6.493 1.00 93.38 241 ASP A CA 1
ATOM 1959 C C . ASP A 1 241 ? -23.746 -13.208 7.783 1.00 93.38 241 ASP A C 1
ATOM 1961 O O . ASP A 1 241 ? -24.408 -13.325 8.816 1.00 93.38 241 ASP A O 1
ATOM 1965 N N . VAL A 1 242 ? -22.649 -12.450 7.712 1.00 93.75 242 VAL A N 1
ATOM 1966 C CA . VAL A 1 242 ? -22.134 -11.583 8.786 1.00 93.75 242 VAL A CA 1
ATOM 1967 C C . VAL A 1 242 ? -22.251 -10.093 8.442 1.00 93.75 242 VAL A C 1
ATOM 1969 O O . VAL A 1 242 ? -21.647 -9.241 9.101 1.00 93.75 242 VAL A O 1
ATOM 1972 N N . THR A 1 243 ? -22.969 -9.752 7.365 1.00 92.81 243 THR A N 1
ATOM 1973 C CA . THR A 1 243 ? -23.004 -8.387 6.817 1.00 92.81 243 THR A CA 1
ATOM 1974 C C . THR A 1 243 ? -23.743 -7.385 7.703 1.00 92.81 243 THR A C 1
ATOM 1976 O O . THR A 1 243 ? -23.586 -6.180 7.506 1.00 92.81 243 THR A O 1
ATOM 1979 N N . ASN A 1 244 ? -24.506 -7.857 8.695 1.00 91.75 244 ASN A N 1
ATOM 1980 C CA . ASN A 1 244 ? -25.174 -7.008 9.684 1.00 91.75 244 ASN A CA 1
ATOM 1981 C C . ASN A 1 244 ? -24.360 -6.858 10.985 1.00 91.75 244 ASN A C 1
ATOM 1983 O O . ASN A 1 244 ? -24.585 -5.922 11.754 1.00 91.75 244 ASN A O 1
ATOM 1987 N N . GLU A 1 245 ? -23.419 -7.765 11.243 1.00 91.25 245 GLU A N 1
ATOM 1988 C CA . GLU A 1 245 ? -22.607 -7.822 12.459 1.00 91.25 245 GLU A CA 1
ATOM 1989 C C . GLU A 1 245 ? -21.236 -7.164 12.290 1.00 91.25 245 GLU A C 1
ATOM 1991 O O . GLU A 1 245 ? -20.696 -6.604 13.249 1.00 91.25 245 GLU A O 1
ATOM 1996 N N . MET A 1 246 ? -20.674 -7.228 11.082 1.00 92.44 246 MET A N 1
ATOM 1997 C CA . MET A 1 246 ? -19.323 -6.765 10.774 1.00 92.44 246 MET A CA 1
ATOM 1998 C C . MET A 1 246 ? -19.322 -5.606 9.783 1.00 92.44 246 MET A C 1
ATOM 2000 O O . MET A 1 246 ? -20.235 -5.432 8.979 1.00 92.44 246 MET A O 1
ATOM 2004 N N . MET A 1 247 ? -18.250 -4.816 9.825 1.00 93.25 247 MET A N 1
ATOM 2005 C CA . MET A 1 247 ? -18.008 -3.770 8.836 1.00 93.25 247 MET A CA 1
ATOM 2006 C C . MET A 1 247 ? -17.170 -4.307 7.680 1.00 93.25 247 MET A C 1
ATOM 2008 O O . MET A 1 247 ? -16.623 -5.406 7.736 1.00 93.25 247 MET A O 1
ATOM 2012 N N . LEU A 1 248 ? -17.043 -3.508 6.622 1.00 94.12 248 LEU A N 1
ATOM 2013 C CA . LEU A 1 248 ? -16.174 -3.834 5.494 1.00 94.12 248 LEU A CA 1
ATOM 2014 C C . LEU A 1 248 ? -14.714 -4.047 5.945 1.00 94.12 248 LEU A C 1
ATOM 2016 O O . LEU A 1 248 ? -14.054 -4.967 5.469 1.00 94.12 248 LEU A O 1
ATOM 2020 N N . HIS A 1 249 ? -14.246 -3.233 6.893 1.00 94.50 249 HIS A N 1
ATOM 2021 C CA . HIS A 1 249 ? -12.909 -3.282 7.480 1.00 94.50 249 HIS A CA 1
ATOM 2022 C C . HIS A 1 249 ? -13.016 -3.505 8.993 1.00 94.50 249 HIS A C 1
ATOM 2024 O O . HIS A 1 249 ? -13.779 -2.811 9.670 1.00 94.50 249 HIS A O 1
ATOM 2030 N N . ASN A 1 250 ? -12.266 -4.465 9.533 1.00 94.69 250 ASN A N 1
ATOM 2031 C CA . ASN A 1 250 ? -12.278 -4.789 10.960 1.00 94.69 250 ASN A CA 1
ATOM 2032 C C . ASN A 1 250 ? -10.857 -5.070 11.450 1.00 94.69 250 ASN A C 1
ATOM 2034 O O . ASN A 1 250 ? -10.088 -5.743 10.765 1.00 94.69 250 ASN A O 1
ATOM 2038 N N . VAL A 1 251 ? -10.529 -4.594 12.646 1.00 94.31 251 VAL A N 1
ATOM 2039 C CA . VAL A 1 251 ? -9.205 -4.728 13.257 1.00 94.31 251 VAL A CA 1
ATOM 2040 C C . VAL A 1 251 ? -9.357 -5.318 14.647 1.00 94.31 251 VAL A C 1
ATOM 2042 O O . VAL A 1 251 ? -10.024 -4.740 15.497 1.00 94.31 251 VAL A O 1
ATOM 2045 N N . ILE A 1 252 ? -8.720 -6.452 14.895 1.00 94.25 252 ILE A N 1
ATOM 2046 C CA . ILE A 1 252 ? -8.651 -7.084 16.209 1.00 94.25 252 ILE A CA 1
ATOM 2047 C C . ILE A 1 252 ? -7.237 -6.881 16.730 1.00 94.25 252 ILE A C 1
ATOM 2049 O O . ILE A 1 252 ? -6.283 -7.381 16.139 1.00 94.25 252 ILE A O 1
ATOM 2053 N N . PHE A 1 253 ? -7.088 -6.128 17.816 1.00 92.94 253 PHE A N 1
ATOM 2054 C CA . PHE A 1 253 ? -5.783 -5.891 18.415 1.00 92.94 253 PHE A CA 1
ATOM 2055 C C . PHE A 1 253 ? -5.352 -7.052 19.303 1.00 92.94 253 PHE A C 1
ATOM 2057 O O . PHE A 1 253 ? -6.135 -7.575 20.094 1.00 92.94 253 PHE A O 1
ATOM 2064 N N . SER A 1 254 ? -4.062 -7.370 19.222 1.00 92.12 254 SER A N 1
ATOM 2065 C CA . SER A 1 254 ? -3.369 -8.161 20.235 1.00 92.12 254 SER A CA 1
ATOM 2066 C C . SER A 1 254 ? -3.539 -7.532 21.623 1.00 92.12 254 SER A C 1
ATOM 2068 O O . SER A 1 254 ? -3.420 -6.309 21.788 1.00 92.12 254 SER A O 1
ATOM 2070 N N . GLN A 1 255 ? -3.732 -8.372 22.643 1.00 90.06 255 GLN A N 1
ATOM 2071 C CA . GLN A 1 255 ? -3.694 -7.944 24.047 1.00 90.06 255 GLN A CA 1
ATOM 2072 C C . GLN A 1 255 ? -2.317 -7.372 24.407 1.00 90.06 255 GLN A C 1
ATOM 2074 O O . GLN A 1 255 ? -2.203 -6.454 25.219 1.00 90.06 255 GLN A O 1
ATOM 2079 N N . HIS A 1 256 ? -1.271 -7.867 23.744 1.00 90.88 256 HIS A N 1
ATOM 2080 C CA . HIS A 1 256 ? 0.105 -7.403 23.862 1.00 90.88 256 HIS A CA 1
ATOM 2081 C C . HIS A 1 256 ? 0.589 -6.670 22.603 1.00 90.88 256 HIS A C 1
ATOM 2083 O O . HIS A 1 256 ? 1.693 -6.923 22.123 1.00 90.88 256 HIS A O 1
ATOM 2089 N N . PHE A 1 257 ? -0.196 -5.710 22.098 1.00 88.31 257 PHE A N 1
ATOM 2090 C CA . PHE A 1 257 ? 0.080 -4.963 20.859 1.00 88.31 257 PHE A CA 1
ATOM 2091 C C . PHE A 1 257 ? 1.551 -4.562 20.651 1.00 88.31 257 PHE A C 1
ATOM 2093 O O . PHE A 1 257 ? 2.132 -4.879 19.620 1.00 88.31 257 PHE A O 1
ATOM 2100 N N . ARG A 1 258 ? 2.198 -3.919 21.636 1.00 86.00 258 ARG A N 1
ATOM 2101 C CA . ARG A 1 258 ? 3.608 -3.495 21.507 1.00 86.00 258 ARG A CA 1
ATOM 2102 C C . ARG A 1 258 ? 4.557 -4.673 21.272 1.00 86.00 258 ARG A C 1
ATOM 2104 O O . ARG A 1 258 ? 5.463 -4.567 20.450 1.00 86.00 258 ARG A O 1
ATOM 2111 N N . ARG A 1 259 ? 4.327 -5.791 21.966 1.00 90.75 259 ARG A N 1
ATOM 2112 C CA . ARG A 1 259 ? 5.084 -7.032 21.777 1.00 90.75 259 ARG A CA 1
ATOM 2113 C C . ARG A 1 259 ? 4.793 -7.638 20.407 1.00 90.75 259 ARG A C 1
ATOM 2115 O O . ARG A 1 259 ? 5.733 -8.036 19.735 1.00 90.75 259 ARG A O 1
ATOM 2122 N N . ASN A 1 260 ? 3.529 -7.649 19.980 1.00 90.06 260 ASN A N 1
ATOM 2123 C CA . ASN A 1 260 ? 3.141 -8.108 18.650 1.00 90.06 260 ASN A CA 1
ATOM 2124 C C . ASN A 1 260 ? 3.879 -7.326 17.542 1.00 90.06 260 ASN A C 1
ATOM 2126 O O . ASN A 1 260 ? 4.437 -7.944 16.640 1.00 90.06 260 ASN A O 1
ATOM 2130 N N . ILE A 1 261 ? 3.979 -5.995 17.651 1.00 87.50 261 ILE A N 1
ATOM 2131 C CA . ILE A 1 261 ? 4.770 -5.169 16.723 1.00 87.50 261 ILE A CA 1
ATOM 2132 C C . ILE A 1 261 ? 6.253 -5.557 16.750 1.00 87.50 261 ILE A C 1
ATOM 2134 O O . ILE A 1 261 ? 6.843 -5.805 15.698 1.00 87.50 261 ILE A O 1
ATOM 2138 N N . ASP A 1 262 ? 6.859 -5.647 17.935 1.00 88.75 262 ASP A N 1
ATOM 2139 C CA . ASP A 1 262 ? 8.278 -5.996 18.063 1.00 88.75 262 ASP A CA 1
ATOM 2140 C C . ASP A 1 262 ? 8.588 -7.398 17.506 1.00 88.75 262 ASP A C 1
ATOM 2142 O O . ASP A 1 262 ? 9.641 -7.604 16.903 1.00 88.75 262 ASP A O 1
ATOM 2146 N N . GLU A 1 263 ? 7.668 -8.353 17.656 1.00 91.44 263 GLU A N 1
ATOM 2147 C CA . GLU A 1 263 ? 7.787 -9.703 17.100 1.00 91.44 263 GLU A CA 1
ATOM 2148 C C . GLU A 1 263 ? 7.702 -9.697 15.567 1.00 91.44 263 GLU A C 1
ATOM 2150 O O . GLU A 1 263 ? 8.591 -10.264 14.929 1.00 91.44 263 GLU A O 1
ATOM 2155 N N . ILE A 1 264 ? 6.724 -8.998 14.972 1.00 88.44 264 ILE A N 1
ATOM 2156 C CA . ILE A 1 264 ? 6.570 -8.902 13.507 1.00 88.44 264 ILE A CA 1
ATOM 2157 C C . ILE A 1 264 ? 7.832 -8.311 12.868 1.00 88.44 264 ILE A C 1
ATOM 2159 O O . ILE A 1 264 ? 8.400 -8.901 11.949 1.00 88.44 264 ILE A O 1
ATOM 2163 N N . PHE A 1 265 ? 8.316 -7.178 13.384 1.00 86.19 265 PHE A N 1
ATOM 2164 C CA . PHE A 1 265 ? 9.527 -6.531 12.864 1.00 86.19 265 PHE A CA 1
ATOM 2165 C C . PHE A 1 265 ? 10.821 -7.249 13.268 1.00 86.19 265 PHE A C 1
ATOM 2167 O O . PHE A 1 265 ? 11.875 -6.992 12.691 1.00 86.19 265 PHE A O 1
ATOM 2174 N N . GLY A 1 266 ? 10.747 -8.166 14.232 1.00 87.50 266 GLY A N 1
ATOM 2175 C CA . GLY A 1 266 ? 11.804 -9.118 14.564 1.00 87.50 266 GLY A CA 1
ATOM 2176 C C . GLY A 1 266 ? 11.774 -10.401 13.725 1.00 87.50 266 GLY A C 1
ATOM 2177 O O . GLY A 1 266 ? 12.588 -11.289 13.978 1.00 87.50 266 GLY A O 1
ATOM 2178 N N . GLY A 1 267 ? 10.846 -10.528 12.766 1.00 86.31 267 GLY A N 1
ATOM 2179 C CA . GLY A 1 267 ? 10.706 -11.707 11.906 1.00 86.31 267 GLY A CA 1
ATOM 2180 C C . GLY A 1 267 ? 10.073 -12.919 12.597 1.00 86.31 267 GLY A C 1
ATOM 2181 O O . GLY A 1 267 ? 10.300 -14.053 12.177 1.00 86.31 267 GLY A O 1
ATOM 2182 N N . LYS A 1 268 ? 9.309 -12.706 13.673 1.00 89.00 268 LYS A N 1
ATOM 2183 C CA . LYS A 1 268 ? 8.629 -13.758 14.437 1.00 89.00 268 LYS A CA 1
ATOM 2184 C C . LYS A 1 268 ? 7.122 -13.678 14.246 1.00 89.00 268 LYS A C 1
ATOM 2186 O O . LYS A 1 268 ? 6.526 -12.607 14.321 1.00 89.00 268 LYS A O 1
ATOM 2191 N N . PHE A 1 269 ? 6.500 -14.836 14.054 1.00 88.44 269 PHE A N 1
ATOM 2192 C CA . PHE A 1 269 ? 5.049 -14.946 14.100 1.00 88.44 269 PHE A CA 1
ATOM 2193 C C . PHE A 1 269 ? 4.590 -14.911 15.562 1.00 88.44 269 PHE A C 1
ATOM 2195 O O . PHE A 1 269 ? 5.080 -15.689 16.379 1.00 88.44 269 PHE A O 1
ATOM 2202 N N . SER A 1 270 ? 3.691 -13.986 15.891 1.00 90.56 270 SER A N 1
ATOM 2203 C CA . SER A 1 270 ? 3.206 -13.788 17.259 1.00 90.56 270 SER A CA 1
ATOM 2204 C C . SER A 1 270 ? 2.181 -14.856 17.649 1.00 90.56 270 SER A C 1
ATOM 2206 O O . SER A 1 270 ? 1.367 -15.257 16.819 1.00 90.56 270 SER A O 1
ATOM 2208 N N . GLU A 1 271 ? 2.189 -15.291 18.911 1.00 92.62 271 GLU A N 1
ATOM 2209 C CA . GLU A 1 271 ? 1.158 -16.192 19.463 1.00 92.62 271 GLU A CA 1
ATOM 2210 C C . GLU A 1 271 ? -0.181 -15.472 19.706 1.00 92.62 271 GLU A C 1
ATOM 2212 O O . GLU A 1 271 ? -1.228 -16.112 19.764 1.00 92.62 271 GLU A O 1
ATOM 2217 N N . ASP A 1 272 ? -0.149 -14.142 19.803 1.00 92.62 272 ASP A N 1
ATOM 2218 C CA . ASP A 1 272 ? -1.310 -13.260 19.946 1.00 92.62 272 ASP A CA 1
ATOM 2219 C C . ASP A 1 272 ? -1.224 -12.155 18.878 1.00 92.62 272 ASP A C 1
ATOM 2221 O O . ASP A 1 272 ? -0.826 -11.028 19.179 1.00 92.62 272 ASP A O 1
ATOM 2225 N N . PRO A 1 273 ? -1.477 -12.467 17.592 1.00 92.50 273 PRO A N 1
ATOM 2226 C CA . PRO A 1 273 ? -1.326 -11.495 16.521 1.00 92.50 273 PRO A CA 1
ATOM 2227 C C . PRO A 1 273 ? -2.490 -10.503 16.485 1.00 92.50 273 PRO A C 1
ATOM 2229 O O . PRO A 1 273 ? -3.644 -10.872 16.690 1.00 92.50 273 PRO A O 1
ATOM 2232 N N . SER A 1 274 ? -2.206 -9.250 16.122 1.00 92.12 274 SER A N 1
ATOM 2233 C CA . SER A 1 274 ? -3.266 -8.352 15.653 1.00 92.12 274 SER A CA 1
ATOM 2234 C C . SER A 1 274 ? -3.760 -8.827 14.281 1.00 92.12 274 SER A C 1
ATOM 2236 O O . SER A 1 274 ? -2.952 -9.140 13.405 1.00 92.12 274 SER A O 1
ATOM 2238 N N . ILE A 1 275 ? -5.076 -8.888 14.086 1.00 92.62 275 ILE A N 1
ATOM 2239 C CA . ILE A 1 275 ? -5.709 -9.461 12.893 1.00 92.62 275 ILE A CA 1
ATOM 2240 C C . ILE A 1 275 ? -6.535 -8.389 12.194 1.00 92.62 275 ILE A C 1
ATOM 2242 O O . ILE A 1 275 ? -7.365 -7.724 12.809 1.00 92.62 275 ILE A O 1
ATOM 2246 N N . TYR A 1 276 ? -6.347 -8.264 10.885 1.00 93.81 276 TYR A N 1
ATOM 2247 C CA . TYR A 1 276 ? -7.210 -7.466 10.027 1.00 93.81 276 TYR A CA 1
ATOM 2248 C C . TYR A 1 276 ? -8.153 -8.382 9.240 1.00 93.81 276 TYR A C 1
ATOM 2250 O O . TYR A 1 276 ? -7.710 -9.328 8.590 1.00 93.81 276 TYR A O 1
ATOM 2258 N N . ILE A 1 277 ? -9.455 -8.095 9.301 1.00 95.38 277 ILE A N 1
ATOM 2259 C CA . ILE A 1 277 ? -10.503 -8.852 8.613 1.00 95.38 277 ILE A CA 1
ATOM 2260 C C . ILE A 1 277 ? -11.234 -7.923 7.648 1.00 95.38 277 ILE A C 1
ATOM 2262 O O . ILE A 1 277 ? -11.854 -6.934 8.051 1.00 95.38 277 ILE A O 1
ATOM 2266 N N . TYR A 1 278 ? -11.198 -8.287 6.370 1.00 94.69 278 TYR A N 1
ATOM 2267 C CA . TYR A 1 278 ? -11.908 -7.604 5.298 1.00 94.69 278 TYR A CA 1
ATOM 2268 C C . TYR A 1 278 ? -13.140 -8.414 4.883 1.00 94.69 278 TYR A C 1
ATOM 2270 O O . TYR A 1 278 ? -13.004 -9.570 4.486 1.00 94.69 278 TYR A O 1
ATOM 2278 N N . VAL A 1 279 ? -14.330 -7.810 4.960 1.00 94.75 279 VAL A N 1
ATOM 2279 C CA . VAL A 1 279 ? -15.614 -8.462 4.639 1.00 94.75 279 VAL A CA 1
ATOM 2280 C C . VAL A 1 279 ? -16.241 -7.791 3.407 1.00 94.75 279 VAL A C 1
ATOM 2282 O O . VAL A 1 279 ? -17.112 -6.927 3.535 1.00 94.75 279 VAL A O 1
ATOM 2285 N N . PRO A 1 280 ? -15.811 -8.154 2.183 1.00 91.81 280 PRO A N 1
ATOM 2286 C CA . PRO A 1 280 ? -16.217 -7.467 0.954 1.00 91.81 280 PRO A CA 1
ATOM 2287 C C . PRO A 1 280 ? -17.726 -7.504 0.678 1.00 91.81 280 PRO A C 1
ATOM 2289 O O . PRO A 1 280 ? -18.258 -6.574 0.066 1.00 91.81 280 PRO A O 1
ATOM 2292 N N . ALA A 1 281 ? -18.422 -8.543 1.152 1.00 91.50 281 ALA A N 1
ATOM 2293 C CA . ALA A 1 281 ? -19.865 -8.712 0.987 1.00 91.50 281 ALA A CA 1
ATOM 2294 C C . ALA A 1 281 ? -20.689 -7.567 1.610 1.00 91.50 281 ALA A C 1
ATOM 2296 O O . ALA A 1 281 ? -21.772 -7.260 1.113 1.00 91.50 281 ALA A O 1
ATOM 2297 N N . VAL A 1 282 ? -20.146 -6.874 2.625 1.00 91.75 282 VAL A N 1
ATOM 2298 C CA . VAL A 1 282 ? -20.756 -5.668 3.219 1.00 91.75 282 VAL A CA 1
ATOM 2299 C C . VAL A 1 282 ? -20.871 -4.545 2.183 1.00 91.75 282 VAL A C 1
ATOM 2301 O O . VAL A 1 282 ? -21.885 -3.856 2.120 1.00 91.75 282 VAL A O 1
ATOM 2304 N N . GLY A 1 283 ? -19.839 -4.355 1.353 1.00 87.75 283 GLY A N 1
ATOM 2305 C CA . GLY A 1 283 ? -19.826 -3.329 0.306 1.00 87.75 283 GLY A CA 1
ATOM 2306 C C . GLY A 1 283 ? -20.501 -3.774 -0.994 1.00 87.75 283 GLY A C 1
ATOM 2307 O O . GLY A 1 283 ? -21.034 -2.948 -1.736 1.00 87.75 283 GLY A O 1
ATOM 2308 N N . ASN A 1 284 ? -20.475 -5.074 -1.293 1.00 89.25 284 ASN A N 1
ATOM 2309 C CA . ASN A 1 284 ? -21.094 -5.648 -2.482 1.00 89.25 284 ASN A CA 1
ATOM 2310 C C . ASN A 1 284 ? -21.468 -7.117 -2.255 1.00 89.25 284 ASN A C 1
ATOM 2312 O O . ASN A 1 284 ? -20.597 -7.988 -2.296 1.00 89.25 284 ASN A O 1
ATOM 2316 N N . ARG A 1 285 ? -22.771 -7.393 -2.120 1.00 89.38 285 ARG A N 1
ATOM 2317 C CA . ARG A 1 285 ? -23.302 -8.747 -1.890 1.00 89.38 285 ARG A CA 1
ATOM 2318 C C . ARG A 1 285 ? -22.935 -9.758 -2.977 1.00 89.38 285 ARG A C 1
ATOM 2320 O O . ARG A 1 285 ? -22.857 -10.934 -2.679 1.00 89.38 285 ARG A O 1
ATOM 2327 N N . ASN A 1 286 ? -22.605 -9.322 -4.194 1.00 88.81 286 ASN A N 1
ATOM 2328 C CA . ASN A 1 286 ? -22.202 -10.229 -5.276 1.00 88.81 286 ASN A CA 1
ATOM 2329 C C . ASN A 1 286 ? -20.781 -10.805 -5.108 1.00 88.81 286 ASN A C 1
ATOM 2331 O O . ASN A 1 286 ? -20.322 -11.546 -5.973 1.00 88.81 286 ASN A O 1
ATOM 2335 N N . LEU A 1 287 ? -20.048 -10.415 -4.056 1.00 88.44 287 LEU A N 1
ATOM 2336 C CA . LEU A 1 287 ? -18.706 -10.931 -3.760 1.00 88.44 287 LEU A CA 1
ATOM 2337 C C . LEU A 1 287 ? -18.725 -12.221 -2.921 1.00 88.44 287 LEU A C 1
ATOM 2339 O O . LEU A 1 287 ? -17.662 -12.785 -2.675 1.00 88.44 287 LEU A O 1
ATOM 2343 N N . ALA A 1 288 ? -19.906 -12.694 -2.519 1.00 91.25 288 ALA A N 1
ATOM 2344 C CA . ALA A 1 288 ? -20.130 -14.002 -1.913 1.00 91.25 288 ALA A CA 1
ATOM 2345 C C . ALA A 1 288 ? -21.484 -14.574 -2.393 1.00 91.25 288 ALA A C 1
ATOM 2347 O O . ALA A 1 288 ? -22.332 -13.809 -2.856 1.00 91.25 288 ALA A O 1
ATOM 2348 N N . PRO A 1 289 ? -21.700 -15.900 -2.333 1.00 91.69 289 PRO A N 1
ATOM 2349 C CA . PRO A 1 289 ? -23.031 -16.488 -2.486 1.00 91.69 289 PRO A CA 1
ATOM 2350 C C . PRO A 1 289 ? -24.011 -15.984 -1.415 1.00 91.69 289 PRO A C 1
ATOM 2352 O O . PRO A 1 289 ? -23.601 -15.399 -0.418 1.00 91.69 289 PRO A O 1
ATOM 2355 N N . GLU A 1 290 ? -25.307 -16.225 -1.617 1.00 88.75 290 GLU A N 1
ATOM 2356 C CA . GLU A 1 290 ? -26.312 -15.988 -0.576 1.00 88.75 290 GLU A CA 1
ATOM 2357 C C . GLU A 1 290 ? -26.176 -17.021 0.554 1.00 88.75 290 GLU A C 1
ATOM 2359 O O . GLU A 1 290 ? -26.033 -18.216 0.279 1.00 88.75 290 GLU A O 1
ATOM 2364 N N . GLY A 1 291 ? -26.263 -16.547 1.802 1.00 81.25 291 GLY A N 1
ATOM 2365 C CA . GLY A 1 291 ? -26.045 -17.336 3.021 1.00 81.25 291 GLY A CA 1
ATOM 2366 C C . GLY A 1 291 ? -24.756 -16.964 3.731 1.00 81.25 291 GLY A C 1
ATOM 2367 O O . GLY A 1 291 ? -24.525 -17.574 4.792 1.00 81.25 291 GLY A O 1
#

Radius of gyration: 23.12 Å; Cα contacts (8 Å, |Δi|>4): 348; chains: 1; bounding box: 55×46×58 Å

pLDDT: mean 88.39, std 7.98, range [54.03, 98.25]

Foldseek 3Di:
DAFDQWLFWEALDDPRIDTHGLDLVVNLVRLCVQPNPLSQLVVVLLVLLVVLVVLCCPQPVVDDDPDPCSCPDPSNVVSVVVSQQVQALLVSSCVRGVGPVVSCVQQVQLCVQLDQSRHGGNNSSNRVSCCSNVHDDADVVGPVNVVVVVVVVCVVVVHDDDPPWDWQAFDADLVVRFGQFTQTPNDTDGDPHDDDPPDPLCCQPGHYDPSRGPVVCDNVNSVVDQDRFDDDDDDDDDPDDCLVPGDQKYKYAFNPNVVLSVQRSVVHDDPGHIDIDGDCCNVPVVVHDDD

Mean predicted aligned error: 6.4 Å

Sequence (291 aa):
MNQLRYIYDVYFGKNDKMRVPMDLAELQQILESIELGTTHGFMSFLTDVYKHYEITRYYFLERTYRKPSDFFNFTSLIQGAKLKTLNNADYLIDSYVDNERIQKLLAFQMLYIGINPKRGPSLCSIIPMIEMMFGVHFIKGGMYGMTQGLADLNKDLGVDIHLNSTIDEIIIDPKYKRADGIKVNGLVHRFDKVLCTADFPYAAERLMPAHAPIKKYKPHKIEQLDYSCSAFLMYVGIDKDVTNEMMLHNVIFSQHFRRNIDEIFGGKFSEDPSIYIYVPAVGNRNLAPEG

Nearest PDB structures (foldseek):
  4rep-assembly1_A  TM=8.698E-01  e=1.484E-12  Nonlabens dokdonensis DSW-6
  4dgk-assembly1_A  TM=5.854E-01  e=1.689E-05  Pantoea ananatis

InterPro domains:
  IPR002937 Amine oxidase [PF01593] (57-227)
  IPR036188 FAD/NAD(P)-binding domain superfamily [G3DSA:3.50.50.60] (97-231)
  IPR036188 FAD/NAD(P)-binding domain superfamily [SSF51905] (5-242)

Secondary structure (DSSP, 8-state):
-EE-SEEEEEEEETTEEEEEESSHHHHHHHHHHHSTTHHHHHHHHHHHHHHHHHHHIIIIIS---SSHHHHS-HHHHHHHHHTTTTSBHHHHHHHH---HHHHHHHHHHHHTTT--TTTSBGGGGHHHHHHHHH--EEPTTHHHHHHHHHHHHHHHTT-----S--EEEEEEETTTTEEEEEEETTEEE--S-----S-HHHIIIIIS-TTS--TTS-HHHHHTS-PPP---------SS--TTTS-SEEEE--TTHHHHHHHHHTT---SS--EEEE-GGGT-GGGS---

Organism: NCBI:txid33028